Protein AF-A0A5C6FKS0-F1 (afdb_monomer_lite)

pLDDT: mean 72.62, std 23.42, range [28.3, 97.88]

Foldseek 3Di:
DDDDQDELAEAELEEFEDDQAERAEQAENYENYEAALYEFAHHAHEYHENAQQDEAENYEYALYEFDHYNAYNAEAYDDDRGYEQYEAALYEHQGAYYYFLYELYEYELYEFHYQDDASYEHECVRYYNYYYYLYAQEYLPDPHNYDYDDDDDDPPPPPPVVVVVVQRDNDDFDAPDPPLLQRDTPCDPSNDVSNDPDPSCCSNVVSSVCVSVVSPPVPVVVPPD

InterPro domains:
  IPR006626 Parallel beta-helix repeat [SM00710] (6-28)
  IPR006626 Parallel beta-helix repeat [SM00710] (30-52)
  IPR006626 Parallel beta-helix repeat [SM00710] (56-78)
  IPR011050 Pectin lyase fold/virulence factor [SSF51126] (10-112)
  IPR012334 Pectin lyase fold [G3DSA:2.160.20.10] (1-151)
  IPR039448 Right handed beta helix domain [PF13229] (7-92)

Organism: NCBI:txid2527996

Sequence (225 aa):
MTLYRVKEGLIEDNHVHDVDSNGINDKDGGRGNVYRRNVVHNCPRGGIMVMGRSQHHDVRLHDNLVFDIKSAGLRVGLHSHGVFDTRVHHNTVLSLLAVNRATRTTVANCVFQVENGHAGRVNALNSPGFLARRSVFFTPDAAKAFKYGKSPALGFMGFQKQADAKDVLFEKLEFVDSAKKDFRLKMTDSFRRLLGRDDYLGAHERVLKWAAAGCPMRTRDTLGR

Secondary structure (DSSP, 8-state):
------BS-EEES-EEES-SSEEEEE-S--BS-EEES-EEES-TTEEEEE--SS-EES-EEES-EEES-SSEEEEE--STT-EES-EEES-EESSEEEE-SEES-EEES-EEE-SSS-SEEE-GGG-TT-EEES-EEE-TT-S-SEEE---S----SS---TTSSS--------EEETTTTEEEE---HHHHHHH-SSHHHHHHHHHHHHHHTT-----GGG---

Radius of gyration: 17.43 Å; chains: 1; bounding box: 41×53×38 Å

Structure (mmCIF, N/CA/C/O backbone):
data_AF-A0A5C6FKS0-F1
#
_entry.id   AF-A0A5C6FKS0-F1
#
loop_
_atom_site.group_PDB
_atom_site.id
_atom_site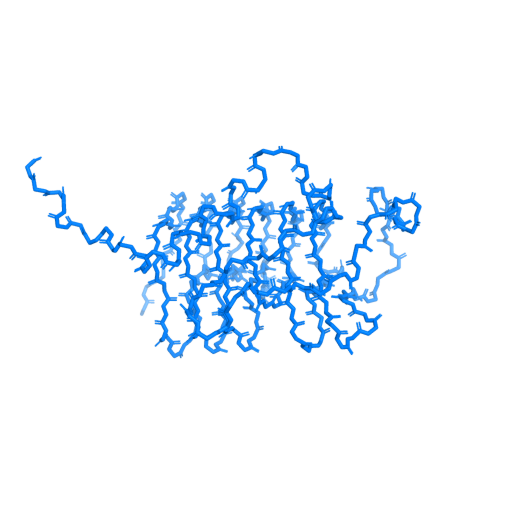.type_symbol
_atom_site.label_atom_id
_atom_site.label_alt_id
_atom_site.label_comp_id
_atom_site.label_asym_id
_atom_site.label_entity_id
_atom_site.label_seq_id
_atom_site.pdbx_PDB_ins_code
_atom_site.Cartn_x
_atom_site.Cartn_y
_atom_site.Cartn_z
_atom_site.occupancy
_atom_site.B_iso_or_equiv
_atom_site.auth_seq_id
_atom_site.auth_comp_id
_atom_site.auth_asym_id
_atom_site.auth_atom_id
_atom_site.pdbx_PDB_model_num
ATOM 1 N N . MET A 1 1 ? 13.740 -24.316 -6.517 1.00 57.31 1 MET A N 1
ATOM 2 C CA . MET A 1 1 ? 12.538 -23.456 -6.432 1.00 57.31 1 MET A CA 1
ATOM 3 C C . MET A 1 1 ? 12.475 -22.613 -7.692 1.00 57.31 1 MET A C 1
ATOM 5 O O . MET A 1 1 ? 13.382 -21.821 -7.915 1.00 57.31 1 MET A O 1
ATOM 9 N N . THR A 1 2 ? 11.455 -22.816 -8.520 1.00 68.75 2 THR A N 1
ATOM 10 C CA . THR A 1 2 ? 11.237 -22.044 -9.752 1.00 68.75 2 THR A CA 1
ATOM 11 C C . THR A 1 2 ? 10.353 -20.842 -9.431 1.00 68.75 2 THR A C 1
ATOM 13 O O . THR A 1 2 ? 9.355 -20.994 -8.732 1.00 68.75 2 THR A O 1
ATOM 16 N N . LEU A 1 3 ? 10.733 -19.649 -9.896 1.00 70.62 3 LEU A N 1
ATOM 17 C CA . LEU A 1 3 ? 9.960 -18.417 -9.717 1.00 70.62 3 LEU A CA 1
ATOM 18 C C . LEU A 1 3 ? 9.326 -18.019 -11.047 1.00 70.62 3 LEU A C 1
ATOM 20 O O . LEU A 1 3 ? 9.992 -18.042 -12.081 1.00 70.62 3 LEU A O 1
ATOM 24 N N . TYR A 1 4 ? 8.058 -17.622 -11.004 1.00 73.12 4 TYR A N 1
ATOM 25 C CA . TYR A 1 4 ? 7.308 -17.194 -12.179 1.00 73.12 4 TYR A CA 1
ATOM 26 C C . TYR A 1 4 ? 7.058 -15.692 -12.126 1.00 73.12 4 TYR A C 1
ATOM 28 O O . TYR A 1 4 ? 6.721 -15.145 -11.077 1.00 73.12 4 TYR A O 1
ATOM 36 N N . ARG A 1 5 ? 7.201 -15.029 -13.277 1.00 83.31 5 ARG A N 1
ATOM 37 C CA . ARG A 1 5 ? 6.768 -13.639 -13.438 1.00 83.31 5 ARG A CA 1
ATOM 38 C C . ARG A 1 5 ? 5.271 -13.637 -13.704 1.00 83.31 5 ARG A C 1
ATOM 40 O O . ARG A 1 5 ? 4.847 -14.016 -14.794 1.00 83.31 5 ARG A O 1
ATOM 47 N N . VAL A 1 6 ? 4.493 -13.217 -12.716 1.00 86.88 6 VAL A N 1
ATOM 48 C CA . VAL A 1 6 ? 3.041 -13.086 -12.859 1.00 86.88 6 VAL A CA 1
ATOM 49 C C . VAL A 1 6 ? 2.737 -11.784 -13.594 1.00 86.88 6 VAL A C 1
ATOM 51 O O . VAL A 1 6 ? 3.198 -10.716 -13.194 1.00 86.88 6 VAL A O 1
ATOM 54 N N . LYS A 1 7 ? 1.979 -11.873 -14.685 1.00 92.75 7 LYS A N 1
ATOM 55 C CA . LYS A 1 7 ? 1.481 -10.713 -15.424 1.00 92.75 7 LYS A CA 1
ATOM 56 C C . LYS A 1 7 ? -0.037 -10.741 -15.421 1.00 92.75 7 LYS A C 1
ATOM 58 O O . LYS A 1 7 ? -0.608 -11.823 -15.500 1.00 92.75 7 LYS A O 1
ATOM 63 N N . GLU A 1 8 ? -0.641 -9.561 -15.347 1.00 94.81 8 GLU A N 1
ATOM 64 C CA . GLU A 1 8 ? -2.092 -9.356 -15.415 1.00 94.81 8 GLU A CA 1
ATOM 65 C C . GLU A 1 8 ? -2.846 -10.192 -14.366 1.00 94.81 8 GLU A C 1
ATOM 67 O O . GLU A 1 8 ? -3.972 -10.633 -14.576 1.00 94.81 8 GLU A O 1
ATOM 72 N N . GLY A 1 9 ? -2.203 -10.424 -13.216 1.00 95.19 9 GLY A N 1
ATOM 73 C CA . GLY A 1 9 ? -2.786 -11.171 -12.112 1.00 95.19 9 GLY A CA 1
ATOM 74 C C . GLY A 1 9 ? -3.875 -10.365 -11.412 1.00 95.19 9 GLY A C 1
ATOM 75 O O . GLY A 1 9 ? -3.705 -9.171 -11.162 1.00 95.19 9 GLY A O 1
ATOM 76 N N . LEU A 1 10 ? -4.969 -11.031 -11.050 1.00 96.62 10 LEU A N 1
ATOM 77 C CA . LEU A 1 10 ? -6.060 -10.456 -10.270 1.00 96.62 10 LEU A CA 1
ATOM 78 C C . LEU A 1 10 ? -6.176 -11.189 -8.934 1.00 96.62 10 LEU A C 1
ATOM 80 O O . LEU A 1 10 ? -6.448 -12.386 -8.897 1.00 96.62 10 LEU A O 1
ATOM 84 N N . ILE A 1 11 ? -5.953 -10.459 -7.843 1.00 96.25 11 ILE A N 1
ATOM 85 C CA . ILE A 1 11 ? -6.119 -10.939 -6.473 1.00 96.25 11 ILE A CA 1
ATOM 86 C C . ILE A 1 11 ? -7.263 -10.132 -5.870 1.00 96.25 11 ILE A C 1
ATOM 88 O O . ILE A 1 11 ? -7.087 -8.959 -5.514 1.00 96.25 11 ILE A O 1
ATOM 92 N N . GLU A 1 12 ? -8.447 -10.738 -5.808 1.00 95.62 12 GLU A N 1
ATOM 93 C CA . GLU A 1 12 ? -9.656 -10.050 -5.366 1.00 95.62 12 GLU A CA 1
ATOM 94 C C . GLU A 1 12 ? -10.525 -10.830 -4.390 1.00 95.62 12 GLU A C 1
ATOM 96 O O . GLU A 1 12 ? -10.540 -12.057 -4.426 1.00 95.62 12 GLU A O 1
ATOM 101 N N . ASP A 1 13 ? -11.252 -10.091 -3.546 1.00 91.06 13 ASP A N 1
ATOM 102 C CA . ASP A 1 13 ? -12.265 -10.620 -2.622 1.00 91.06 13 ASP A CA 1
ATOM 103 C C . ASP A 1 13 ? -11.725 -11.685 -1.648 1.00 91.06 13 ASP A C 1
ATOM 105 O O . ASP A 1 13 ? -12.445 -12.593 -1.232 1.00 91.06 13 ASP A O 1
ATOM 109 N N . ASN A 1 14 ? -10.446 -11.577 -1.266 1.00 92.75 14 ASN A N 1
ATOM 110 C CA . ASN A 1 14 ? -9.818 -12.496 -0.317 1.00 92.75 14 ASN A CA 1
ATOM 111 C C . ASN A 1 14 ? -9.840 -11.938 1.103 1.00 92.75 14 ASN A C 1
ATOM 113 O O . ASN A 1 14 ? -9.659 -10.739 1.324 1.00 92.75 14 ASN A O 1
ATOM 117 N N . HIS A 1 15 ? -9.952 -12.841 2.072 1.00 93.19 15 HIS A N 1
ATOM 118 C CA . HIS A 1 15 ? -9.707 -12.558 3.480 1.00 93.19 15 HIS A CA 1
ATOM 119 C C . HIS A 1 15 ? -8.434 -13.295 3.906 1.00 93.19 15 HIS A C 1
ATOM 121 O O . HIS A 1 15 ? -8.408 -14.519 3.970 1.00 93.19 15 HIS A O 1
ATOM 127 N N . VAL A 1 16 ? -7.351 -12.550 4.130 1.00 94.88 16 VAL A N 1
ATOM 128 C CA . VAL A 1 16 ? -6.029 -13.087 4.478 1.00 94.88 16 VAL A CA 1
ATOM 129 C C . VAL A 1 16 ? -5.712 -12.728 5.924 1.00 94.88 16 VAL A C 1
ATOM 131 O O . VAL A 1 16 ? -5.571 -11.550 6.253 1.00 94.88 16 VAL A O 1
ATOM 134 N N . HIS A 1 17 ? -5.586 -13.730 6.788 1.00 95.69 17 HIS A N 1
ATOM 135 C CA . HIS A 1 17 ? -5.300 -13.511 8.201 1.00 95.69 17 HIS A CA 1
ATOM 136 C C . HIS A 1 17 ? -4.456 -14.626 8.820 1.00 95.69 17 HIS A C 1
ATOM 138 O O . HIS A 1 17 ? -4.317 -15.700 8.239 1.00 95.69 17 HIS A O 1
ATOM 144 N N . ASP A 1 18 ? -3.863 -14.334 9.981 1.00 93.88 18 ASP A N 1
ATOM 145 C CA . ASP A 1 18 ? -3.091 -15.272 10.813 1.00 93.88 18 ASP A CA 1
ATOM 146 C C . ASP A 1 18 ? -1.928 -15.972 10.084 1.00 93.88 18 ASP A C 1
ATOM 148 O O . ASP A 1 18 ? -1.518 -17.083 10.419 1.00 93.88 18 ASP A O 1
ATOM 152 N N . VAL A 1 19 ? -1.362 -15.304 9.077 1.00 95.44 19 VAL A N 1
ATOM 153 C CA . VAL A 1 19 ? -0.174 -15.774 8.358 1.00 95.44 19 VAL A CA 1
ATOM 154 C C . VAL A 1 19 ? 1.064 -15.338 9.135 1.00 95.44 19 VAL A C 1
ATOM 156 O O . VAL A 1 19 ? 1.246 -14.142 9.338 1.00 95.44 19 VAL A O 1
ATOM 159 N N . ASP A 1 20 ? 1.977 -16.256 9.479 1.00 95.75 20 ASP A N 1
ATOM 160 C CA . ASP A 1 20 ? 3.261 -15.956 10.158 1.00 95.75 20 ASP A CA 1
ATOM 161 C C . ASP A 1 20 ? 4.301 -15.264 9.235 1.00 95.75 20 ASP A C 1
ATOM 163 O O . ASP A 1 20 ? 5.493 -15.578 9.176 1.00 95.75 20 ASP A O 1
ATOM 167 N N . SER A 1 21 ? 3.836 -14.339 8.394 1.00 95.31 21 SER A N 1
ATOM 168 C CA . SER A 1 21 ? 4.632 -13.641 7.390 1.00 95.31 21 SER A CA 1
ATOM 169 C C . SER A 1 21 ? 3.910 -12.376 6.892 1.00 95.31 21 SER A C 1
ATOM 171 O O . SER A 1 21 ? 3.281 -11.658 7.671 1.00 95.31 21 SER A O 1
ATOM 173 N N . ASN A 1 22 ? 4.089 -12.038 5.612 1.00 96.25 22 ASN A N 1
ATOM 174 C CA . ASN A 1 22 ? 3.304 -11.031 4.903 1.00 96.25 22 ASN A CA 1
ATOM 175 C C . ASN A 1 22 ? 1.955 -11.634 4.486 1.00 96.25 22 ASN A C 1
ATOM 177 O O . ASN A 1 22 ? 1.932 -12.802 4.100 1.00 96.25 22 ASN A O 1
ATOM 181 N N . GLY A 1 23 ? 0.888 -10.835 4.463 1.00 97.19 23 GLY A N 1
ATOM 182 C CA . GLY A 1 23 ? -0.415 -11.270 3.955 1.00 97.19 23 GLY A CA 1
ATOM 183 C C . GLY A 1 23 ? -0.387 -11.541 2.448 1.00 97.19 23 GLY A C 1
ATOM 184 O O . GLY A 1 23 ? -0.473 -12.683 2.011 1.00 97.19 23 GLY A O 1
ATOM 185 N N . ILE A 1 24 ? -0.212 -10.495 1.637 1.00 96.69 24 ILE A N 1
ATOM 186 C CA . ILE A 1 24 ? -0.111 -10.603 0.172 1.00 96.69 24 ILE A CA 1
ATOM 187 C C . ILE A 1 24 ? 1.257 -10.091 -0.268 1.00 96.69 24 ILE A C 1
ATOM 189 O O . ILE A 1 24 ? 1.682 -9.008 0.136 1.00 96.69 24 ILE A O 1
ATOM 193 N N . ASN A 1 25 ? 1.956 -10.857 -1.108 1.00 94.38 25 ASN A N 1
ATOM 194 C CA . ASN A 1 25 ? 3.331 -10.548 -1.484 1.00 94.38 25 ASN A CA 1
ATOM 195 C C . ASN A 1 25 ? 3.588 -10.673 -2.993 1.00 94.38 25 ASN A C 1
ATOM 197 O O . ASN A 1 25 ? 3.711 -11.777 -3.520 1.00 94.38 25 ASN A O 1
ATOM 201 N N . ASP A 1 26 ? 3.752 -9.533 -3.662 1.00 93.50 26 ASP A N 1
ATOM 202 C CA . ASP A 1 26 ? 4.167 -9.426 -5.060 1.00 93.50 26 ASP A CA 1
ATOM 203 C C . ASP A 1 26 ? 5.678 -9.179 -5.145 1.00 93.50 26 ASP A C 1
ATOM 205 O O . ASP A 1 26 ? 6.177 -8.054 -5.009 1.00 93.50 26 ASP A O 1
ATOM 209 N N . LYS A 1 27 ? 6.437 -10.263 -5.302 1.00 88.31 27 LYS A N 1
ATOM 210 C CA . LYS A 1 27 ? 7.886 -10.246 -5.079 1.00 88.31 27 LYS A CA 1
ATOM 211 C C . LYS A 1 27 ? 8.715 -9.961 -6.328 1.00 88.31 27 LYS A C 1
ATOM 213 O O . LYS A 1 27 ? 9.612 -9.116 -6.265 1.00 88.31 27 LYS A O 1
ATOM 218 N N . ASP A 1 28 ? 8.436 -10.644 -7.441 1.00 86.56 28 ASP A N 1
ATOM 219 C CA . ASP A 1 28 ? 9.336 -10.739 -8.599 1.00 86.56 28 ASP A CA 1
ATOM 220 C C . ASP A 1 28 ? 8.614 -10.484 -9.941 1.00 86.56 28 ASP A C 1
ATOM 222 O O . ASP A 1 28 ? 7.896 -11.346 -10.443 1.00 86.56 28 ASP A O 1
ATOM 226 N N . GLY A 1 29 ? 8.857 -9.328 -10.573 1.00 86.81 29 GLY A N 1
ATOM 227 C CA . GLY A 1 29 ? 8.566 -9.115 -11.997 1.00 86.81 29 GLY A CA 1
ATOM 228 C C . GLY A 1 29 ? 7.093 -8.945 -12.340 1.00 86.81 29 GLY A C 1
ATOM 229 O O . GLY A 1 29 ? 6.718 -9.208 -13.484 1.00 86.81 29 GLY A O 1
ATOM 230 N N . GLY A 1 30 ? 6.278 -8.546 -11.361 1.00 90.00 30 GLY A N 1
ATOM 231 C CA . GLY A 1 30 ? 4.842 -8.360 -11.518 1.00 90.00 30 GLY A CA 1
ATOM 232 C C . GLY A 1 30 ? 4.520 -7.236 -12.499 1.00 90.00 30 GLY A C 1
ATOM 233 O O . GLY A 1 30 ? 5.061 -6.133 -12.381 1.00 90.00 30 GLY A O 1
ATOM 234 N N . ARG A 1 31 ? 3.637 -7.483 -13.472 1.00 94.12 31 ARG A N 1
ATOM 235 C CA . ARG A 1 31 ? 3.221 -6.454 -14.440 1.00 94.12 31 ARG A CA 1
ATOM 236 C C . ARG A 1 31 ? 1.718 -6.453 -14.648 1.00 94.12 31 ARG A C 1
ATOM 238 O O . ARG A 1 31 ? 1.176 -7.482 -15.018 1.00 94.12 31 ARG A O 1
ATOM 245 N N . GLY A 1 32 ? 1.068 -5.303 -14.485 1.00 96.00 32 GLY A N 1
ATOM 246 C CA . GLY A 1 32 ? -0.381 -5.192 -14.685 1.00 96.00 32 GLY A CA 1
ATOM 247 C C . GLY A 1 32 ? -1.205 -5.879 -13.593 1.00 96.00 32 GLY A C 1
ATOM 248 O O . GLY A 1 32 ? -2.374 -6.173 -13.816 1.00 96.00 32 GLY A O 1
ATOM 249 N N . ASN A 1 33 ? -0.602 -6.186 -12.439 1.00 96.50 33 ASN A N 1
ATOM 250 C CA . ASN A 1 33 ? -1.283 -6.906 -11.366 1.00 96.50 33 ASN A CA 1
ATOM 251 C C . ASN A 1 33 ? -2.257 -5.982 -10.622 1.00 96.50 33 ASN A C 1
ATOM 253 O O . ASN A 1 33 ? -1.937 -4.824 -10.329 1.00 96.50 33 ASN A O 1
ATOM 257 N N . VAL A 1 34 ? -3.427 -6.515 -10.279 1.00 97.88 34 VAL A N 1
ATOM 258 C CA . VAL A 1 34 ? -4.499 -5.815 -9.569 1.00 97.88 34 VAL A CA 1
ATOM 259 C C . VAL A 1 34 ? -4.807 -6.533 -8.258 1.00 97.88 34 VAL A C 1
ATOM 261 O O . VAL A 1 34 ? -5.126 -7.719 -8.241 1.00 97.88 34 VAL A O 1
ATOM 264 N N . TYR A 1 35 ? -4.758 -5.780 -7.163 1.00 97.69 35 TYR A N 1
ATOM 265 C CA . TYR A 1 35 ? -5.093 -6.218 -5.811 1.00 97.69 35 TYR A CA 1
ATOM 266 C C . TYR A 1 35 ? -6.300 -5.419 -5.336 1.00 97.69 35 TYR A C 1
ATOM 268 O O . TYR A 1 35 ? -6.152 -4.227 -5.035 1.00 97.69 35 TYR A O 1
ATOM 276 N N . ARG A 1 36 ? -7.488 -6.035 -5.292 1.00 95.75 36 ARG A N 1
ATOM 277 C CA . ARG A 1 36 ? -8.712 -5.305 -4.939 1.00 95.75 36 ARG A CA 1
ATOM 278 C C . ARG A 1 36 ? -9.661 -6.000 -3.983 1.00 95.75 36 ARG A C 1
ATOM 280 O O . ARG A 1 36 ? -9.806 -7.207 -4.049 1.00 95.75 36 ARG A O 1
ATOM 287 N N . ARG A 1 37 ? -10.36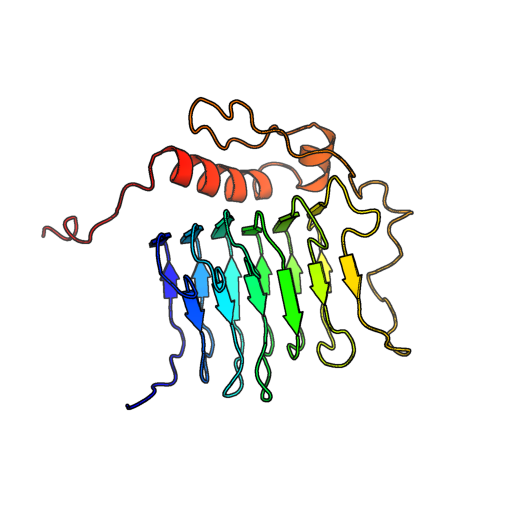3 -5.235 -3.142 1.00 92.06 37 ARG A N 1
ATOM 288 C CA . ARG A 1 37 ? -11.383 -5.778 -2.220 1.00 92.06 37 ARG A CA 1
ATOM 289 C C . ARG A 1 37 ? -10.862 -6.894 -1.310 1.00 92.06 37 ARG A C 1
ATOM 291 O O . ARG A 1 37 ? -11.612 -7.781 -0.930 1.00 92.06 37 ARG A O 1
ATOM 298 N N . ASN A 1 38 ? -9.577 -6.866 -0.961 1.00 93.81 38 ASN A N 1
ATOM 299 C CA . ASN A 1 38 ? -9.015 -7.820 -0.010 1.00 93.81 38 ASN A CA 1
ATOM 300 C C . ASN A 1 38 ? -9.076 -7.248 1.409 1.00 93.81 38 ASN A C 1
ATOM 302 O O . ASN A 1 38 ? -8.832 -6.056 1.616 1.00 93.81 38 ASN A O 1
ATOM 306 N N . VAL A 1 39 ? -9.343 -8.111 2.383 1.00 90.81 39 VAL A N 1
ATOM 307 C CA . VAL A 1 39 ? -9.199 -7.829 3.813 1.00 90.81 39 VAL A CA 1
ATOM 308 C C . VAL A 1 39 ? -7.961 -8.564 4.313 1.00 90.81 39 VAL A C 1
ATOM 310 O O . VAL A 1 39 ? -7.873 -9.782 4.182 1.00 90.81 39 VAL A O 1
ATOM 313 N N . VAL A 1 40 ? -6.992 -7.834 4.866 1.00 94.88 40 VAL A N 1
ATOM 314 C CA . VAL A 1 40 ? -5.721 -8.396 5.344 1.00 94.88 40 VAL A CA 1
ATOM 315 C C . VAL A 1 40 ? -5.465 -7.971 6.786 1.00 94.88 40 VAL A C 1
ATOM 317 O O . VAL A 1 40 ? -5.366 -6.774 7.056 1.00 94.88 40 VAL A O 1
ATOM 320 N N . HIS A 1 41 ? -5.315 -8.920 7.711 1.00 93.06 41 HIS A N 1
ATOM 321 C CA . HIS A 1 41 ? -4.995 -8.591 9.104 1.00 93.06 41 HIS A CA 1
ATOM 322 C C . HIS A 1 41 ? -4.179 -9.654 9.835 1.00 93.06 41 HIS A C 1
ATOM 324 O O . HIS A 1 41 ? -3.968 -10.750 9.330 1.00 93.06 41 HIS A O 1
ATOM 330 N N . ASN A 1 42 ? -3.660 -9.303 11.014 1.00 93.81 42 ASN A N 1
ATOM 331 C CA . ASN A 1 42 ? -2.840 -10.174 11.864 1.00 93.81 42 ASN A CA 1
ATOM 332 C C . ASN A 1 42 ? -1.682 -10.885 11.123 1.00 93.81 42 ASN A C 1
ATOM 334 O O . ASN A 1 42 ? -1.391 -12.056 11.352 1.00 93.81 42 ASN A O 1
ATOM 338 N N . CYS A 1 43 ? -1.019 -10.169 10.207 1.00 96.69 43 CYS A N 1
ATOM 339 C CA . CYS A 1 43 ? 0.161 -10.642 9.476 1.00 96.69 43 CYS A CA 1
ATOM 340 C C . CYS A 1 43 ? 1.396 -9.852 9.960 1.00 96.69 43 CYS A C 1
ATOM 342 O O . CYS A 1 43 ? 1.545 -8.669 9.624 1.00 96.69 43 CYS A O 1
ATOM 344 N N . PRO A 1 44 ? 2.299 -10.438 10.770 1.00 93.31 44 PRO A N 1
ATOM 345 C CA . PRO A 1 44 ? 3.288 -9.681 11.532 1.00 93.31 44 PRO A CA 1
ATOM 346 C C . PRO A 1 44 ? 4.385 -9.042 10.669 1.00 93.31 44 PRO A C 1
ATOM 348 O O . PRO A 1 44 ? 4.980 -8.049 11.097 1.00 93.31 44 PRO A O 1
ATOM 351 N N . ARG A 1 45 ? 4.669 -9.560 9.463 1.00 95.06 45 ARG A N 1
ATOM 352 C CA . ARG A 1 45 ? 5.738 -9.015 8.599 1.00 95.06 45 ARG A CA 1
ATOM 353 C C . ARG A 1 45 ? 5.255 -7.949 7.610 1.00 95.06 45 ARG A C 1
ATOM 355 O O . ARG A 1 45 ? 6.069 -7.129 7.179 1.00 95.06 45 ARG A O 1
ATOM 362 N N . GLY A 1 46 ? 3.957 -7.899 7.306 1.00 96.62 46 GLY A N 1
ATOM 363 C CA . GLY A 1 46 ? 3.365 -6.902 6.411 1.00 96.62 46 GLY A CA 1
ATOM 364 C C . GLY A 1 46 ? 1.969 -7.284 5.917 1.00 96.62 46 GLY A C 1
ATOM 365 O O . GLY A 1 46 ? 1.596 -8.453 5.946 1.00 96.62 46 GLY A O 1
ATOM 366 N N . GLY A 1 47 ? 1.205 -6.298 5.446 1.00 97.81 47 GLY A N 1
ATOM 367 C CA . GLY A 1 47 ? -0.101 -6.521 4.820 1.00 97.81 47 GLY A CA 1
ATOM 368 C C . GLY A 1 47 ? 0.052 -6.858 3.337 1.00 97.81 47 GLY A C 1
ATOM 369 O O . GLY A 1 47 ? 0.400 -7.984 2.985 1.00 97.81 47 GLY A O 1
ATOM 370 N N . ILE A 1 48 ? -0.172 -5.871 2.465 1.00 97.69 48 ILE A N 1
ATOM 371 C CA . ILE A 1 48 ? 0.010 -5.991 1.011 1.00 97.69 48 ILE A CA 1
ATOM 372 C C . ILE A 1 48 ? 1.364 -5.398 0.611 1.00 97.69 48 ILE A C 1
ATOM 374 O O . ILE A 1 48 ? 1.631 -4.209 0.806 1.00 97.69 48 ILE A O 1
ATOM 378 N N . MET A 1 49 ? 2.227 -6.230 0.033 1.00 96.94 49 MET A N 1
ATOM 379 C CA . MET A 1 49 ? 3.628 -5.911 -0.230 1.00 96.94 49 MET A CA 1
ATOM 380 C C . MET A 1 49 ? 3.941 -6.042 -1.721 1.00 96.94 49 MET A C 1
ATOM 382 O O . MET A 1 49 ? 3.957 -7.146 -2.249 1.00 96.94 49 MET A O 1
ATOM 386 N N . VAL A 1 50 ? 4.267 -4.937 -2.391 1.00 95.94 50 VAL A N 1
ATOM 387 C CA . VAL A 1 50 ? 4.785 -4.931 -3.770 1.00 95.94 50 VAL A CA 1
ATOM 388 C C . VAL A 1 50 ? 6.279 -4.644 -3.703 1.00 95.94 50 VAL A C 1
ATOM 390 O O . VAL A 1 50 ? 6.670 -3.516 -3.426 1.00 95.94 50 VAL A O 1
ATOM 393 N N . MET A 1 51 ? 7.146 -5.647 -3.860 1.00 91.12 51 MET A N 1
ATOM 394 C CA . MET A 1 51 ? 8.537 -5.537 -3.392 1.00 91.12 51 MET A CA 1
ATOM 395 C C . MET A 1 51 ? 9.570 -5.143 -4.460 1.00 91.12 51 MET A C 1
ATOM 397 O O . MET A 1 51 ? 10.607 -4.588 -4.085 1.00 91.12 51 MET A O 1
ATOM 401 N N . GLY A 1 52 ? 9.328 -5.366 -5.757 1.00 83.81 52 GLY A N 1
ATOM 402 C CA . GLY A 1 52 ? 10.200 -4.827 -6.814 1.00 83.81 52 GLY A CA 1
ATOM 403 C C . GLY A 1 52 ? 11.547 -5.537 -7.005 1.00 83.81 52 GLY A C 1
ATOM 404 O O . GLY A 1 52 ? 12.548 -4.865 -7.256 1.00 83.81 52 GLY A O 1
ATOM 405 N N . ARG A 1 53 ? 11.653 -6.865 -6.814 1.00 80.50 53 ARG A N 1
ATOM 406 C CA . ARG A 1 53 ? 12.947 -7.582 -6.956 1.00 80.50 53 ARG A CA 1
ATOM 407 C C . ARG A 1 53 ? 13.342 -7.859 -8.409 1.00 80.50 53 ARG A C 1
ATOM 409 O O . ARG A 1 53 ? 14.522 -7.976 -8.705 1.00 80.50 53 ARG A O 1
ATOM 416 N N . SER A 1 54 ? 12.392 -7.867 -9.328 1.00 78.12 54 SER A N 1
ATOM 417 C CA . SER A 1 54 ? 12.621 -7.677 -10.761 1.00 78.12 54 SER A CA 1
ATOM 418 C C . SER A 1 54 ? 11.542 -6.707 -11.220 1.00 78.12 54 SER A C 1
ATOM 420 O O . SER A 1 54 ? 10.399 -6.902 -10.837 1.00 78.12 54 SER A O 1
ATOM 422 N N . GLN A 1 55 ? 11.928 -5.621 -11.895 1.00 83.69 55 GLN A N 1
ATOM 423 C CA . GLN A 1 55 ? 11.108 -4.427 -12.171 1.00 83.69 55 GLN A CA 1
ATOM 424 C C . GLN A 1 55 ? 9.591 -4.698 -12.233 1.00 83.69 55 GLN A C 1
ATOM 426 O O . GLN A 1 55 ? 9.116 -5.362 -13.156 1.00 83.69 55 GLN A O 1
ATOM 431 N N . HIS A 1 56 ? 8.844 -4.164 -11.264 1.00 91.38 56 HIS A N 1
ATOM 432 C CA . HIS A 1 56 ? 7.378 -4.214 -11.267 1.00 91.38 56 HIS A CA 1
ATOM 433 C C . HIS A 1 56 ? 6.801 -3.030 -12.025 1.00 91.38 56 HIS A C 1
ATOM 435 O O . HIS A 1 56 ? 7.319 -1.924 -11.898 1.00 91.38 56 HIS A O 1
ATOM 441 N N . HIS A 1 57 ? 5.707 -3.219 -12.755 1.00 94.62 57 HIS A N 1
ATOM 442 C CA . HIS A 1 57 ? 5.139 -2.148 -13.575 1.00 94.62 57 HIS A CA 1
ATOM 443 C C . HIS A 1 57 ? 3.609 -2.178 -13.616 1.00 94.62 57 HIS A C 1
A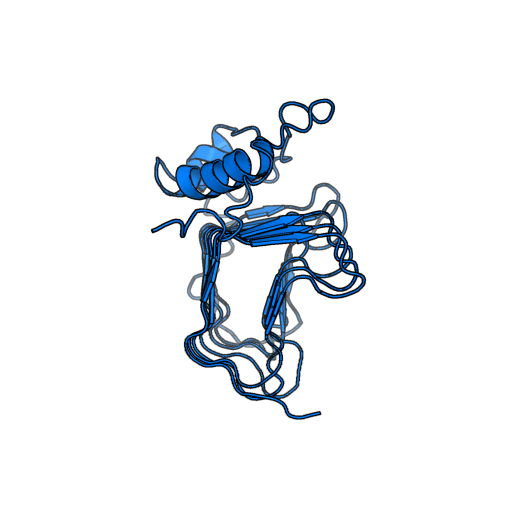TOM 445 O O . HIS A 1 57 ? 3.025 -3.248 -13.766 1.00 94.62 57 HIS A O 1
ATOM 451 N N . ASP A 1 58 ? 2.966 -1.006 -13.563 1.00 96.12 58 ASP A N 1
ATOM 452 C CA . ASP A 1 58 ? 1.497 -0.842 -13.606 1.00 96.12 58 ASP A CA 1
ATOM 453 C C . ASP A 1 58 ? 0.785 -1.750 -12.593 1.00 96.12 58 ASP A C 1
ATOM 455 O O . ASP A 1 58 ? -0.008 -2.618 -12.948 1.00 96.12 58 ASP A O 1
ATOM 459 N N . VAL A 1 59 ? 1.127 -1.590 -11.314 1.00 96.81 59 VAL A N 1
ATOM 460 C CA . VAL A 1 59 ? 0.460 -2.314 -10.225 1.00 96.81 59 VAL A CA 1
ATOM 461 C C . VAL A 1 59 ? -0.673 -1.459 -9.672 1.00 96.81 59 VAL A C 1
ATOM 463 O O . VAL A 1 59 ? -0.483 -0.273 -9.387 1.00 96.81 59 VAL A O 1
ATOM 466 N N . ARG A 1 60 ? -1.853 -2.052 -9.489 1.00 97.88 60 ARG A N 1
ATOM 467 C CA . ARG A 1 60 ? -3.038 -1.360 -8.967 1.00 97.88 60 ARG A CA 1
ATOM 468 C C . ARG A 1 60 ? -3.470 -1.987 -7.651 1.00 97.88 60 ARG A C 1
ATOM 470 O O . ARG A 1 60 ? -3.704 -3.187 -7.583 1.00 97.88 60 ARG A O 1
ATOM 477 N N . LEU A 1 61 ? -3.576 -1.172 -6.610 1.00 97.81 61 LEU A N 1
ATOM 478 C CA . LEU A 1 61 ? -4.001 -1.579 -5.275 1.00 97.81 61 LEU A CA 1
ATOM 479 C C . LEU A 1 61 ? -5.214 -0.744 -4.894 1.00 97.81 61 LEU A C 1
ATOM 481 O O . LEU A 1 61 ? -5.066 0.463 -4.680 1.00 97.81 61 LEU A O 1
ATOM 485 N N . HIS A 1 62 ? -6.402 -1.339 -4.817 1.00 96.19 62 HIS A N 1
ATOM 486 C CA . HIS A 1 62 ? -7.589 -0.551 -4.518 1.00 96.19 62 HIS A CA 1
ATOM 487 C C . HIS A 1 62 ? -8.705 -1.238 -3.751 1.00 96.19 62 HIS A C 1
ATOM 489 O O . HIS A 1 62 ? -8.867 -2.443 -3.833 1.00 96.19 62 HIS A O 1
ATOM 495 N N . ASP A 1 63 ? -9.500 -0.467 -3.011 1.00 92.38 63 ASP A N 1
ATOM 496 C CA . ASP A 1 63 ? -10.622 -0.997 -2.225 1.00 92.38 63 ASP A CA 1
ATOM 497 C C . ASP A 1 63 ? -10.199 -2.082 -1.213 1.00 92.38 63 ASP A C 1
ATOM 499 O O . ASP A 1 63 ? -10.984 -2.967 -0.906 1.00 92.38 63 ASP A O 1
ATOM 503 N N . ASN A 1 64 ? -8.957 -2.076 -0.712 1.00 94.94 64 ASN A N 1
ATOM 504 C CA . ASN A 1 64 ? -8.511 -3.045 0.296 1.00 94.94 64 ASN A CA 1
ATOM 505 C C . ASN A 1 64 ? -8.675 -2.484 1.715 1.00 94.94 64 ASN A C 1
ATOM 507 O O . ASN A 1 64 ? -8.503 -1.281 1.940 1.00 94.94 64 ASN A O 1
ATOM 511 N N . LEU A 1 65 ? -8.932 -3.372 2.677 1.00 91.69 65 LEU A N 1
ATOM 512 C CA . LEU A 1 65 ? -8.863 -3.088 4.108 1.00 91.69 65 LEU A CA 1
ATOM 513 C C . LEU A 1 65 ? -7.679 -3.834 4.716 1.00 91.69 65 LEU A C 1
ATOM 515 O O . LEU A 1 65 ? -7.567 -5.050 4.590 1.00 91.69 65 LEU A O 1
ATOM 519 N N . VAL A 1 66 ? -6.798 -3.103 5.389 1.00 94.81 66 VAL A N 1
ATOM 520 C CA . VAL A 1 66 ? -5.622 -3.672 6.047 1.00 94.81 66 VAL A CA 1
ATOM 521 C C . VAL A 1 66 ? -5.535 -3.160 7.479 1.00 94.81 66 VAL A C 1
ATOM 523 O O . VAL A 1 66 ? -5.509 -1.949 7.678 1.00 94.81 66 VAL A O 1
ATOM 526 N N . PHE A 1 67 ? -5.471 -4.047 8.470 1.00 91.56 67 PHE A N 1
ATOM 527 C CA . PHE A 1 67 ? -5.423 -3.678 9.893 1.00 91.56 67 PHE A CA 1
ATOM 528 C C . PHE A 1 67 ? -4.635 -4.697 10.727 1.00 91.56 67 PHE A C 1
ATOM 530 O O . PHE A 1 67 ? -4.246 -5.742 10.218 1.00 91.56 67 PHE A O 1
ATOM 537 N N . ASP A 1 68 ? -4.320 -4.371 11.982 1.00 89.69 68 ASP A N 1
ATOM 538 C CA . ASP A 1 68 ? -3.526 -5.218 12.891 1.00 89.69 68 ASP A CA 1
ATOM 539 C C . ASP A 1 68 ? -2.190 -5.698 12.292 1.00 89.69 68 ASP A C 1
ATOM 541 O O . ASP A 1 68 ? -1.745 -6.832 12.485 1.00 89.69 68 ASP A O 1
ATOM 545 N N . ILE A 1 69 ? -1.527 -4.816 11.533 1.00 94.62 69 ILE A N 1
ATOM 546 C CA . ILE A 1 69 ? -0.218 -5.079 10.926 1.00 94.62 69 ILE A CA 1
ATOM 547 C C . ILE A 1 69 ? 0.873 -4.351 11.709 1.00 94.62 69 ILE A C 1
ATOM 549 O O . ILE A 1 69 ? 0.929 -3.120 11.714 1.00 94.62 69 ILE A O 1
ATOM 553 N N . LYS A 1 70 ? 1.801 -5.122 12.295 1.00 90.31 70 LYS A N 1
ATOM 554 C CA . LYS A 1 70 ? 2.924 -4.607 13.107 1.00 90.31 70 LYS A CA 1
ATOM 555 C C . LYS A 1 70 ? 3.992 -3.854 12.300 1.00 90.31 70 LYS A C 1
ATOM 557 O O . LYS A 1 70 ? 4.750 -3.074 12.867 1.00 90.31 70 LYS A O 1
ATOM 562 N N . SER A 1 71 ? 4.097 -4.121 10.995 1.00 93.31 71 SER A N 1
ATOM 563 C CA . SER A 1 71 ? 5.075 -3.489 10.096 1.00 93.31 71 SER A CA 1
ATOM 564 C C . SER A 1 71 ? 4.411 -2.452 9.175 1.00 93.31 71 SER A C 1
ATOM 566 O O . SER A 1 71 ? 3.823 -1.490 9.653 1.00 93.31 71 SER A O 1
ATOM 568 N N . ALA A 1 72 ? 4.520 -2.605 7.851 1.00 95.81 72 ALA A N 1
ATOM 569 C CA . ALA A 1 72 ? 3.774 -1.804 6.885 1.00 95.81 72 ALA A CA 1
ATOM 570 C C . ALA A 1 72 ? 2.501 -2.543 6.463 1.00 95.81 72 ALA A C 1
ATOM 572 O O . ALA A 1 72 ? 2.585 -3.665 5.959 1.00 95.81 72 ALA A O 1
ATOM 573 N N . GLY A 1 73 ? 1.341 -1.905 6.622 1.00 96.56 73 GLY A N 1
ATOM 574 C CA . GLY A 1 73 ? 0.083 -2.418 6.080 1.00 96.56 73 GLY A CA 1
ATOM 575 C C . GLY A 1 73 ? 0.094 -2.443 4.558 1.00 96.56 73 GLY A C 1
ATOM 576 O O . GLY A 1 73 ? -0.324 -3.422 3.947 1.00 96.56 73 GLY A O 1
ATOM 577 N N . LEU A 1 74 ? 0.650 -1.404 3.936 1.00 97.81 74 LEU A N 1
ATOM 578 C CA . LEU A 1 74 ? 0.827 -1.351 2.490 1.00 97.81 74 LEU A CA 1
ATOM 579 C C . LEU A 1 74 ? 2.247 -0.894 2.170 1.00 97.81 74 LEU A C 1
ATOM 581 O O . LEU A 1 74 ? 2.689 0.167 2.620 1.00 97.81 74 LEU A O 1
ATOM 585 N N . ARG A 1 75 ? 2.975 -1.690 1.382 1.00 97.25 75 ARG A N 1
ATOM 586 C CA . ARG A 1 75 ? 4.303 -1.322 0.885 1.00 97.25 75 ARG A CA 1
ATOM 587 C C . ARG A 1 75 ? 4.367 -1.310 -0.633 1.00 97.25 75 ARG A C 1
ATOM 589 O O . ARG A 1 75 ? 4.027 -2.299 -1.275 1.00 97.25 75 ARG A O 1
ATOM 596 N N . VAL A 1 76 ? 4.921 -0.228 -1.177 1.00 96.88 76 VAL A N 1
ATOM 597 C CA . VAL A 1 76 ? 5.298 -0.103 -2.586 1.00 96.88 76 VAL A CA 1
ATOM 598 C C . VAL A 1 76 ? 6.810 0.094 -2.685 1.00 96.88 76 VAL A C 1
ATOM 600 O O . VAL A 1 76 ? 7.357 1.141 -2.342 1.00 96.88 76 VAL A O 1
ATOM 603 N N . GLY A 1 77 ? 7.473 -0.952 -3.155 1.00 93.81 77 GLY A N 1
ATOM 604 C CA . GLY A 1 77 ? 8.909 -1.072 -3.3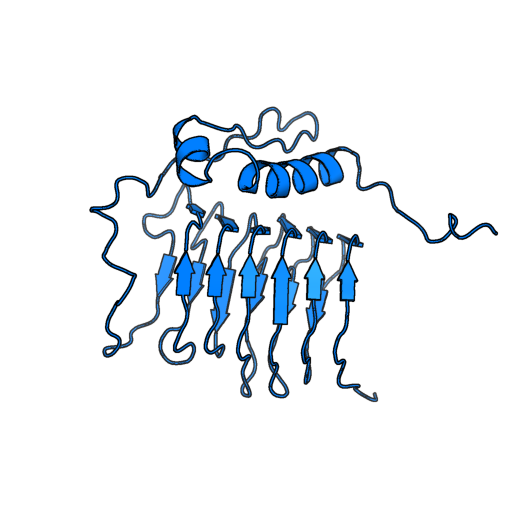28 1.00 93.81 77 GLY A CA 1
ATOM 605 C C . GLY A 1 77 ? 9.685 -1.376 -2.038 1.00 93.81 77 GLY A C 1
ATOM 606 O O . GLY A 1 77 ? 9.396 -0.901 -0.936 1.00 93.81 77 GLY A O 1
ATOM 607 N N . LEU A 1 78 ? 10.694 -2.238 -2.181 1.00 90.56 78 LEU A N 1
ATOM 608 C CA . LEU A 1 78 ? 11.623 -2.624 -1.116 1.00 90.56 78 LEU A CA 1
ATOM 609 C C . LEU A 1 78 ? 13.002 -2.994 -1.679 1.00 90.56 78 LEU A C 1
ATOM 611 O O . LEU A 1 78 ? 14.034 -2.555 -1.167 1.00 90.56 78 LEU A O 1
ATOM 615 N N . HIS A 1 79 ? 13.023 -3.800 -2.738 1.00 89.38 79 HIS A N 1
ATOM 616 C CA . HIS A 1 79 ? 14.236 -4.326 -3.357 1.00 89.38 79 HIS A CA 1
ATOM 617 C C . HIS A 1 79 ? 14.839 -3.364 -4.393 1.00 89.38 79 HIS A C 1
ATOM 619 O O . HIS A 1 79 ? 14.306 -2.293 -4.658 1.00 89.38 79 HIS A O 1
ATOM 625 N N . SER A 1 80 ? 16.030 -3.694 -4.899 1.00 84.62 80 SER A N 1
ATOM 626 C CA . SER A 1 80 ? 16.911 -2.805 -5.678 1.00 84.62 80 SER A CA 1
ATOM 627 C C . SER A 1 80 ? 16.379 -2.379 -7.044 1.00 84.62 80 SER A C 1
ATOM 629 O O . SER A 1 80 ? 16.789 -1.330 -7.526 1.00 84.62 80 SER A O 1
ATOM 631 N N . HIS A 1 81 ? 15.494 -3.159 -7.663 1.00 83.19 81 HIS A N 1
ATOM 632 C CA . HIS A 1 81 ? 15.069 -2.936 -9.052 1.00 83.19 81 HIS A CA 1
ATOM 633 C C . HIS A 1 81 ? 13.835 -2.041 -9.175 1.00 83.19 81 HIS A C 1
ATOM 635 O O . HIS A 1 81 ? 13.535 -1.555 -10.262 1.00 83.19 81 HIS A O 1
ATOM 641 N N . GLY A 1 82 ? 13.177 -1.791 -8.046 1.00 88.25 82 GLY A N 1
ATOM 642 C CA . GLY A 1 82 ? 12.101 -0.836 -7.894 1.00 88.25 82 GLY A CA 1
ATOM 643 C C . GLY A 1 82 ? 10.761 -1.238 -8.506 1.00 88.25 82 GLY A C 1
ATOM 644 O O . GLY A 1 82 ? 10.593 -2.311 -9.089 1.00 88.25 82 GLY A O 1
ATOM 645 N N . VAL A 1 83 ? 9.785 -0.358 -8.300 1.00 94.25 83 VAL A N 1
ATOM 646 C CA . VAL A 1 83 ? 8.393 -0.492 -8.747 1.00 94.25 83 VAL A CA 1
ATOM 647 C C . VAL A 1 83 ? 8.016 0.773 -9.519 1.00 94.25 83 VAL A C 1
ATOM 649 O O . VAL A 1 83 ? 8.378 1.873 -9.106 1.00 94.25 83 VAL A O 1
ATOM 652 N N . PHE A 1 84 ? 7.316 0.639 -10.640 1.00 95.31 84 PHE A N 1
ATOM 653 C CA . PHE A 1 84 ? 6.994 1.742 -11.545 1.00 95.31 84 PHE A CA 1
ATOM 654 C C . PHE A 1 84 ? 5.481 1.829 -11.759 1.00 95.31 84 PHE A C 1
ATOM 656 O O . PHE A 1 84 ? 4.794 0.808 -11.823 1.00 95.31 84 PHE A O 1
ATOM 663 N N . ASP A 1 85 ? 4.964 3.053 -11.874 1.00 95.94 85 ASP A N 1
ATOM 664 C CA . ASP A 1 85 ? 3.575 3.329 -12.269 1.00 95.94 85 ASP A CA 1
ATOM 665 C C . ASP A 1 85 ? 2.532 2.651 -11.372 1.00 95.94 85 ASP A C 1
ATOM 667 O O . ASP A 1 85 ? 1.558 2.063 -11.836 1.00 95.94 85 ASP A O 1
ATOM 671 N N . THR A 1 86 ? 2.743 2.711 -10.056 1.00 96.69 86 THR A N 1
ATOM 672 C CA . THR A 1 86 ? 1.805 2.123 -9.092 1.00 96.69 86 THR A CA 1
ATOM 673 C C . THR A 1 86 ? 0.648 3.067 -8.800 1.00 96.69 86 THR A C 1
ATOM 675 O O . THR A 1 86 ? 0.854 4.249 -8.520 1.00 96.69 86 THR A O 1
ATOM 678 N N . ARG A 1 87 ? -0.574 2.536 -8.800 1.00 97.31 87 ARG A N 1
ATOM 679 C CA . ARG A 1 87 ? -1.793 3.263 -8.430 1.00 97.31 87 ARG A CA 1
ATOM 680 C C . ARG A 1 87 ? -2.388 2.640 -7.177 1.00 97.31 87 ARG A C 1
ATOM 682 O O . ARG A 1 87 ? -2.848 1.504 -7.205 1.00 97.31 87 ARG A O 1
ATOM 689 N N . VAL A 1 88 ? -2.380 3.389 -6.085 1.00 96.88 88 VAL A N 1
ATOM 690 C CA . VAL A 1 88 ? -2.974 3.016 -4.801 1.00 96.88 88 VAL A CA 1
ATOM 691 C C . VAL A 1 88 ? -4.209 3.884 -4.608 1.00 96.88 88 VAL A C 1
ATOM 693 O O . VAL A 1 88 ? -4.063 5.101 -4.507 1.00 96.88 88 VAL A O 1
ATOM 696 N N . HIS A 1 89 ? -5.418 3.319 -4.575 1.00 94.62 89 HIS A N 1
ATOM 697 C CA . HIS A 1 89 ? -6.603 4.143 -4.335 1.00 94.62 89 HIS A CA 1
ATOM 698 C C . HIS A 1 89 ? -7.767 3.489 -3.598 1.00 94.62 89 HIS A C 1
ATOM 700 O O . HIS A 1 89 ? -7.983 2.300 -3.741 1.00 94.62 89 HIS A O 1
ATOM 706 N N . HIS A 1 90 ? -8.560 4.253 -2.845 1.00 92.00 90 HIS A N 1
ATOM 707 C CA . HIS A 1 90 ? -9.718 3.730 -2.096 1.00 92.00 90 HIS A CA 1
ATOM 708 C C . HIS A 1 90 ? -9.357 2.647 -1.065 1.00 92.00 90 HIS A C 1
ATOM 710 O O . HIS A 1 90 ? -10.156 1.765 -0.789 1.00 92.00 90 HIS A O 1
ATOM 716 N N . ASN A 1 91 ? -8.146 2.668 -0.494 1.00 92.81 91 ASN A N 1
ATOM 717 C CA . ASN A 1 91 ? -7.747 1.692 0.529 1.00 92.81 91 ASN A CA 1
ATOM 718 C C . ASN A 1 91 ? -7.932 2.265 1.937 1.00 92.81 91 ASN A C 1
ATOM 720 O O . ASN A 1 91 ? -7.545 3.410 2.189 1.00 92.81 91 ASN A O 1
ATOM 724 N N . THR A 1 92 ? -8.446 1.455 2.861 1.00 86.81 92 THR A N 1
ATOM 725 C CA . THR A 1 92 ? -8.385 1.720 4.306 1.00 86.81 92 THR A CA 1
ATOM 726 C C . THR A 1 92 ? -7.237 0.914 4.892 1.00 86.81 92 THR A C 1
ATOM 728 O O . THR A 1 92 ? -7.276 -0.312 4.909 1.00 86.81 92 THR A O 1
ATOM 731 N N . VAL A 1 93 ? -6.206 1.579 5.391 1.00 93.06 93 VAL A N 1
ATOM 732 C CA . VAL A 1 93 ? -5.025 0.933 5.960 1.00 93.06 93 VAL A CA 1
ATOM 733 C C . VAL A 1 93 ? -4.818 1.473 7.369 1.00 93.06 93 VAL A C 1
ATOM 735 O O . VAL A 1 93 ? -4.281 2.557 7.569 1.00 93.06 93 VAL A O 1
ATOM 738 N N . LEU A 1 94 ? -5.221 0.701 8.372 1.00 88.75 94 LEU A N 1
ATOM 739 C CA . LEU A 1 94 ? -4.968 0.974 9.789 1.00 88.75 94 LEU A CA 1
ATOM 740 C C . LEU A 1 94 ? -3.549 0.517 10.167 1.00 88.75 94 LEU A C 1
ATOM 742 O O . LEU A 1 94 ? -3.331 -0.254 11.098 1.00 88.75 94 LEU A O 1
ATOM 746 N N . SER A 1 95 ? -2.583 0.915 9.339 1.00 92.19 95 SER A N 1
ATOM 747 C CA . SER A 1 95 ? -1.154 0.701 9.518 1.00 92.19 95 SER A CA 1
ATOM 748 C C . SER A 1 95 ? -0.368 1.666 8.603 1.00 92.19 95 SER A C 1
ATOM 750 O O . SER A 1 95 ? -0.926 2.544 7.942 1.00 92.19 95 SER A O 1
ATOM 752 N N . LEU A 1 96 ? 0.953 1.515 8.549 1.00 93.00 96 LEU A N 1
ATOM 753 C CA . LEU A 1 96 ? 1.865 2.361 7.780 1.00 93.00 96 LEU A CA 1
ATOM 754 C C . LEU A 1 96 ? 1.760 2.120 6.259 1.00 93.00 96 LEU A C 1
ATOM 756 O O . LEU A 1 96 ? 1.895 0.982 5.796 1.00 93.00 96 LEU A O 1
ATOM 760 N N . LEU A 1 97 ? 1.685 3.208 5.480 1.00 95.81 97 LEU A N 1
ATOM 761 C CA . LEU A 1 97 ? 2.110 3.243 4.075 1.00 95.81 97 LEU A CA 1
ATOM 762 C C . LEU A 1 97 ? 3.630 3.394 3.981 1.00 95.81 97 LEU A C 1
ATOM 764 O O . LEU A 1 97 ? 4.181 4.425 4.372 1.00 95.81 97 LEU A O 1
ATOM 768 N N . ALA A 1 98 ? 4.315 2.430 3.375 1.00 95.88 98 ALA A N 1
ATOM 769 C CA . ALA A 1 98 ? 5.744 2.526 3.084 1.00 95.88 98 ALA A CA 1
ATOM 770 C C . ALA A 1 98 ? 6.002 2.580 1.572 1.00 95.88 98 ALA A C 1
ATOM 772 O O . ALA A 1 98 ? 5.696 1.627 0.861 1.00 95.88 98 ALA A O 1
ATOM 773 N N . VAL A 1 99 ? 6.628 3.652 1.085 1.00 93.81 99 VAL A N 1
ATOM 774 C CA . VAL A 1 99 ? 7.055 3.780 -0.317 1.00 93.81 99 VAL A CA 1
ATOM 775 C C . VAL A 1 99 ? 8.561 3.995 -0.385 1.00 93.81 99 VAL A C 1
ATOM 777 O O . VAL A 1 99 ? 9.108 4.934 0.201 1.00 93.81 99 VAL A O 1
ATOM 780 N N . ASN A 1 100 ? 9.254 3.092 -1.068 1.00 93.69 100 ASN A N 1
ATOM 781 C CA . ASN A 1 100 ? 10.707 3.106 -1.166 1.00 93.69 100 ASN A CA 1
ATOM 782 C C . ASN A 1 100 ? 11.144 2.425 -2.457 1.00 93.69 100 ASN A C 1
ATOM 784 O O . ASN A 1 100 ? 10.710 1.314 -2.726 1.00 93.69 100 ASN A O 1
ATOM 788 N N . ARG A 1 101 ? 12.059 3.032 -3.219 1.00 93.31 101 ARG A N 1
ATOM 789 C CA . ARG A 1 101 ? 12.478 2.502 -4.531 1.00 93.31 101 ARG A CA 1
ATOM 790 C C . ARG A 1 101 ? 11.279 2.323 -5.471 1.00 93.31 101 ARG A C 1
ATOM 792 O O . ARG A 1 101 ? 11.191 1.331 -6.184 1.00 93.31 101 ARG A O 1
ATOM 799 N N . ALA A 1 102 ? 10.331 3.255 -5.449 1.00 93.19 102 ALA A N 1
ATOM 800 C CA . ALA A 1 102 ? 9.131 3.180 -6.272 1.00 93.19 102 ALA A CA 1
ATOM 801 C C . ALA A 1 102 ? 8.883 4.505 -6.987 1.00 93.19 102 ALA A C 1
ATOM 803 O O . ALA A 1 102 ? 8.675 5.536 -6.356 1.00 93.19 102 ALA A O 1
ATOM 804 N N . THR A 1 103 ? 8.910 4.491 -8.312 1.00 91.56 103 THR A N 1
ATOM 805 C CA . THR A 1 103 ? 8.751 5.697 -9.126 1.00 91.56 103 THR A CA 1
ATOM 806 C C . THR A 1 103 ? 7.315 5.834 -9.621 1.00 91.56 103 THR A C 1
ATOM 808 O O . THR A 1 103 ? 6.613 4.837 -9.806 1.00 91.56 103 THR A O 1
ATOM 811 N N . ARG A 1 104 ? 6.865 7.079 -9.820 1.00 89.88 104 ARG A N 1
ATOM 812 C CA . ARG A 1 104 ? 5.527 7.404 -10.352 1.00 89.88 104 ARG A CA 1
ATOM 813 C C . ARG A 1 104 ? 4.392 6.704 -9.590 1.00 89.88 104 ARG A C 1
ATOM 815 O O . ARG A 1 104 ? 3.426 6.222 -10.173 1.00 89.88 104 ARG A O 1
ATOM 822 N N . THR A 1 105 ? 4.526 6.619 -8.266 1.00 93.12 105 THR A N 1
ATOM 823 C CA . THR A 1 105 ? 3.495 6.044 -7.392 1.00 93.12 105 THR A CA 1
ATOM 824 C C . THR A 1 105 ? 2.442 7.097 -7.078 1.00 93.12 105 THR A C 1
ATOM 826 O O . THR A 1 105 ? 2.748 8.110 -6.457 1.00 93.12 105 THR A O 1
ATOM 829 N N . THR A 1 106 ? 1.196 6.852 -7.470 1.00 89.94 106 THR A N 1
ATOM 830 C CA . THR A 1 106 ? 0.059 7.712 -7.130 1.00 89.94 106 THR A CA 1
ATOM 831 C C . THR A 1 106 ? -0.780 7.062 -6.043 1.00 89.94 106 THR A C 1
ATOM 833 O O . THR A 1 106 ? -1.286 5.959 -6.227 1.00 89.94 106 THR A O 1
ATOM 836 N N . VAL A 1 107 ? -0.959 7.766 -4.933 1.00 89.38 107 VAL A N 1
ATOM 837 C CA . VAL A 1 107 ? -1.870 7.434 -3.841 1.00 89.38 107 VAL A CA 1
ATOM 838 C C . VAL A 1 107 ? -3.047 8.395 -3.911 1.00 89.38 107 VAL A C 1
ATOM 840 O O . VAL A 1 107 ? -2.870 9.607 -3.834 1.00 89.38 107 VAL A O 1
ATOM 843 N N . ALA A 1 108 ? -4.255 7.889 -4.088 1.00 84.44 108 ALA A N 1
ATOM 844 C CA . ALA A 1 108 ? -5.446 8.717 -4.168 1.00 84.44 108 ALA A CA 1
ATOM 845 C C . ALA A 1 108 ? -6.534 8.145 -3.278 1.00 84.44 108 ALA A C 1
ATOM 847 O O . ALA A 1 108 ? -6.711 6.940 -3.235 1.00 84.44 108 ALA A O 1
ATOM 848 N N . ASN A 1 109 ? -7.323 8.977 -2.619 1.00 81.25 109 ASN A N 1
ATOM 849 C CA . ASN A 1 109 ? -8.519 8.492 -1.949 1.00 81.25 109 ASN A CA 1
ATOM 850 C C . ASN A 1 109 ? -8.263 7.370 -0.919 1.00 81.25 109 ASN A C 1
ATOM 852 O O . ASN A 1 109 ? -8.973 6.380 -0.915 1.00 81.25 109 ASN A O 1
ATOM 856 N N . CYS A 1 110 ? -7.198 7.446 -0.120 1.00 85.25 110 CYS A N 1
ATOM 857 C CA . CYS A 1 110 ? -6.877 6.410 0.867 1.00 85.25 110 CYS A CA 1
ATOM 858 C C . CYS A 1 110 ? -6.917 6.953 2.293 1.00 85.25 110 CYS A C 1
ATOM 860 O O . CYS A 1 110 ? -6.676 8.137 2.519 1.00 85.25 110 CYS A O 1
ATOM 862 N N . VAL A 1 111 ? -7.126 6.064 3.258 1.00 83.81 111 VAL A N 1
ATOM 863 C CA . VAL A 1 111 ? -6.997 6.356 4.687 1.00 83.81 111 VAL A CA 1
ATOM 864 C C . VAL A 1 111 ? -5.840 5.537 5.233 1.00 83.81 111 VAL A C 1
ATOM 866 O O . VAL A 1 111 ? -5.842 4.316 5.111 1.00 83.81 111 VAL A O 1
ATOM 869 N N . PHE A 1 112 ? -4.865 6.205 5.838 1.00 86.25 112 PHE A N 1
ATOM 870 C CA . PHE A 1 112 ? -3.761 5.590 6.561 1.00 86.25 112 PHE A CA 1
ATOM 871 C C . PHE A 1 112 ? -3.800 6.053 8.009 1.00 86.25 112 PHE A C 1
ATOM 873 O O . PHE A 1 112 ? -3.722 7.253 8.270 1.00 86.25 112 PHE A O 1
ATOM 880 N N . GLN A 1 113 ? -3.900 5.116 8.944 1.00 85.19 113 GLN A N 1
ATOM 881 C CA . GLN A 1 113 ? -3.911 5.404 10.373 1.00 85.19 113 GLN A CA 1
ATOM 882 C C . GLN A 1 113 ? -2.920 4.504 11.098 1.00 85.19 113 GLN A C 1
ATOM 884 O O . GLN A 1 113 ? -2.945 3.292 10.925 1.00 85.19 113 GLN A O 1
ATOM 889 N N . VAL A 1 114 ? -2.084 5.084 11.953 1.00 82.88 114 VAL A N 1
ATOM 890 C CA . VAL A 1 114 ? -1.284 4.326 12.926 1.00 82.88 114 VAL A CA 1
ATOM 891 C C . VAL A 1 114 ? -1.491 4.921 14.306 1.00 82.88 114 VAL A C 1
ATOM 893 O O . VAL A 1 114 ? -1.576 6.139 14.435 1.00 82.88 114 VAL A O 1
ATOM 896 N N . GLU A 1 115 ? -1.554 4.079 15.336 1.00 75.75 115 GLU A N 1
ATOM 897 C CA . GLU A 1 115 ? -1.597 4.550 16.727 1.00 75.75 115 GLU A CA 1
ATOM 898 C C . GLU A 1 115 ? -0.311 5.305 17.073 1.00 75.75 115 GLU A C 1
ATOM 900 O O . GLU A 1 115 ? -0.348 6.432 17.553 1.00 75.75 115 GLU A O 1
ATOM 905 N N . ASN A 1 116 ? 0.833 4.717 16.712 1.00 74.00 116 ASN A N 1
ATOM 906 C CA . ASN A 1 116 ? 2.156 5.240 17.019 1.00 74.00 116 ASN A CA 1
ATOM 907 C C . ASN A 1 116 ? 3.027 5.349 15.759 1.00 74.00 116 ASN A C 1
ATOM 909 O O . ASN A 1 116 ? 3.073 4.441 14.927 1.00 74.00 116 ASN A O 1
ATOM 913 N N . GLY A 1 117 ? 3.778 6.448 15.637 1.00 81.00 117 GLY A N 1
ATOM 914 C CA . GLY A 1 117 ? 4.768 6.644 14.574 1.00 81.00 117 GLY A CA 1
ATOM 915 C C . GLY A 1 117 ? 4.267 7.467 13.385 1.00 81.00 117 GLY A C 1
ATOM 916 O O . GLY A 1 117 ? 3.751 8.563 13.559 1.00 81.00 117 GLY A O 1
ATOM 917 N N . HIS A 1 118 ? 4.509 6.983 12.163 1.00 81.31 118 HIS A N 1
ATOM 918 C CA . HIS A 1 118 ? 4.148 7.679 10.922 1.00 81.31 118 HIS A CA 1
ATOM 919 C C . HIS A 1 118 ? 3.124 6.851 10.146 1.00 81.31 118 HIS A C 1
ATOM 921 O O . HIS A 1 118 ? 3.370 5.675 9.893 1.00 81.31 118 HIS A O 1
ATOM 927 N N . ALA A 1 119 ? 2.022 7.461 9.713 1.00 82.38 119 ALA A N 1
ATOM 928 C CA . ALA A 1 119 ? 1.041 6.815 8.840 1.00 82.38 119 ALA A CA 1
ATOM 929 C C . ALA A 1 119 ? 1.560 6.694 7.396 1.00 82.38 119 ALA A C 1
ATOM 931 O O . ALA A 1 119 ? 1.152 5.804 6.653 1.00 82.38 119 ALA A O 1
ATOM 932 N N . GLY A 1 120 ? 2.505 7.556 7.002 1.00 86.88 120 GLY A N 1
ATOM 933 C CA . GLY A 1 120 ? 3.188 7.494 5.711 1.00 86.88 120 GLY A CA 1
ATOM 934 C C . GLY A 1 120 ? 4.700 7.677 5.828 1.00 86.88 120 GLY A C 1
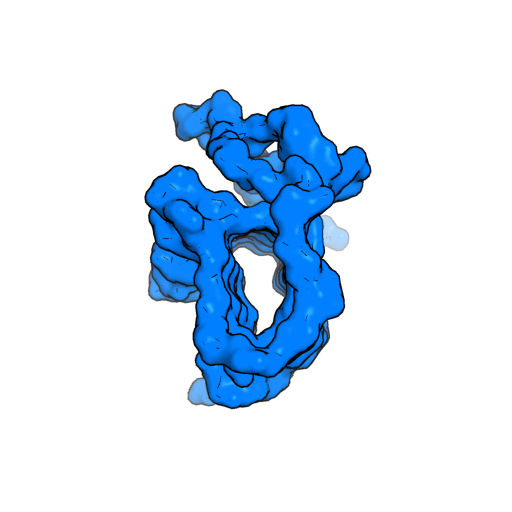ATOM 935 O O . GLY A 1 120 ? 5.189 8.601 6.484 1.00 86.88 120 GLY A O 1
ATOM 936 N N . ARG A 1 121 ? 5.461 6.809 5.155 1.00 90.75 121 ARG A N 1
ATOM 937 C CA . ARG A 1 121 ? 6.917 6.908 5.005 1.00 90.75 121 ARG A CA 1
ATOM 938 C C . ARG A 1 121 ? 7.291 6.794 3.536 1.00 90.75 121 ARG A C 1
ATOM 940 O O . ARG A 1 121 ? 7.181 5.718 2.955 1.00 90.75 121 ARG A O 1
ATOM 947 N N . VAL A 1 122 ? 7.814 7.880 2.974 1.00 85.62 122 VAL A N 1
ATOM 948 C CA . VAL A 1 122 ? 8.263 7.927 1.577 1.00 85.62 122 VAL A CA 1
ATOM 949 C C . VAL A 1 122 ? 9.731 8.325 1.518 1.00 85.62 122 VAL A C 1
ATOM 951 O O . VAL A 1 122 ? 10.149 9.351 2.066 1.00 85.62 122 VAL A O 1
ATOM 954 N N . ASN A 1 123 ? 10.537 7.515 0.839 1.00 83.00 123 ASN A N 1
ATOM 955 C CA . ASN A 1 123 ? 11.915 7.877 0.542 1.00 83.00 123 ASN A CA 1
ATOM 956 C C . ASN A 1 123 ? 11.981 8.656 -0.779 1.00 83.00 123 ASN A C 1
ATOM 958 O O . ASN A 1 123 ? 12.051 8.066 -1.854 1.00 83.00 123 ASN A O 1
ATOM 962 N N . ALA A 1 124 ? 11.969 9.987 -0.685 1.00 74.69 124 ALA A N 1
ATOM 963 C CA . ALA A 1 124 ? 11.955 10.877 -1.846 1.00 74.69 124 ALA A CA 1
ATOM 964 C C . ALA A 1 124 ? 13.139 10.657 -2.803 1.00 74.69 124 ALA A C 1
ATOM 966 O O . ALA A 1 124 ? 12.951 10.717 -4.013 1.00 74.69 124 ALA A O 1
ATOM 967 N N . LEU A 1 125 ? 14.335 10.351 -2.277 1.00 78.00 125 LEU A N 1
ATOM 968 C CA . LEU A 1 125 ? 15.547 10.175 -3.090 1.00 78.00 125 LEU A CA 1
ATOM 969 C C . LEU A 1 125 ? 15.425 9.038 -4.105 1.00 78.00 125 LEU A C 1
ATOM 971 O O . LEU A 1 125 ? 16.030 9.092 -5.168 1.00 78.00 125 LEU A O 1
ATOM 975 N N . ASN A 1 126 ? 14.661 7.999 -3.777 1.00 86.25 126 ASN A N 1
ATOM 976 C CA . ASN A 1 126 ? 14.503 6.829 -4.635 1.00 86.25 126 ASN A CA 1
ATOM 977 C C . ASN A 1 126 ? 13.043 6.551 -5.001 1.00 86.25 126 ASN A C 1
ATOM 979 O O . ASN A 1 126 ? 12.734 5.466 -5.487 1.00 86.25 126 ASN A O 1
ATOM 983 N N . SER A 1 127 ? 12.154 7.517 -4.771 1.00 86.12 127 SER A N 1
ATOM 984 C CA . SER A 1 127 ? 10.743 7.418 -5.147 1.00 86.12 127 SER A CA 1
ATOM 985 C C . SER A 1 127 ? 10.272 8.648 -5.942 1.00 86.12 127 SER A C 1
ATOM 987 O O . SER A 1 127 ? 9.293 9.293 -5.556 1.00 86.12 127 SER A O 1
ATOM 989 N N . PRO A 1 128 ? 10.981 9.034 -7.026 1.00 84.44 128 PRO A N 1
ATOM 990 C CA . PRO A 1 128 ? 10.613 10.190 -7.838 1.00 84.44 128 PRO A CA 1
ATOM 991 C C . PRO A 1 128 ? 9.219 10.027 -8.450 1.00 84.44 128 PRO A C 1
ATOM 993 O O . PRO A 1 128 ? 8.830 8.944 -8.892 1.00 84.44 128 PRO A O 1
ATOM 996 N N . GLY A 1 129 ? 8.464 11.125 -8.493 1.00 80.50 129 GLY A N 1
ATOM 997 C CA . GLY A 1 129 ? 7.096 11.132 -9.014 1.00 80.50 129 GLY A CA 1
ATOM 998 C C . GLY A 1 129 ? 6.056 10.519 -8.073 1.00 80.50 129 GLY A C 1
ATOM 999 O O . GLY A 1 129 ? 4.964 10.190 -8.531 1.00 80.50 129 GLY A O 1
ATOM 1000 N N . PHE A 1 130 ? 6.367 10.336 -6.784 1.00 86.25 130 PHE A N 1
ATOM 1001 C CA . PHE A 1 130 ? 5.334 10.045 -5.792 1.00 86.25 130 PHE A CA 1
ATOM 1002 C C . PHE A 1 130 ? 4.325 11.200 -5.716 1.00 86.25 130 PHE A C 1
ATOM 1004 O O . PHE A 1 130 ? 4.703 12.369 -5.641 1.00 86.25 130 PHE A O 1
ATOM 1011 N N . LEU A 1 131 ? 3.043 10.860 -5.693 1.00 82.38 131 LEU A N 1
ATOM 1012 C CA . LEU A 1 131 ? 1.934 11.798 -5.643 1.00 82.38 131 LEU A CA 1
ATOM 1013 C C . LEU A 1 131 ? 0.879 11.264 -4.676 1.00 82.38 131 LEU A C 1
ATOM 1015 O O . LEU A 1 131 ? 0.441 10.131 -4.830 1.00 82.38 131 LEU A O 1
ATOM 1019 N N . ALA A 1 132 ? 0.431 12.080 -3.723 1.00 81.12 132 ALA A N 1
ATOM 1020 C CA . ALA A 1 132 ? -0.717 11.762 -2.875 1.00 81.12 132 ALA A CA 1
ATOM 1021 C C . ALA A 1 132 ? -1.848 12.778 -3.105 1.00 81.12 132 ALA A C 1
ATOM 1023 O O . ALA A 1 132 ? -1.585 13.975 -3.202 1.00 81.12 132 ALA A O 1
ATOM 1024 N N . ARG A 1 133 ? -3.100 12.319 -3.214 1.00 77.75 133 ARG A N 1
ATOM 1025 C CA . ARG A 1 133 ? -4.295 13.153 -3.442 1.00 77.75 133 ARG A CA 1
ATOM 1026 C C . ARG A 1 133 ? -5.461 12.677 -2.581 1.00 77.75 133 ARG A C 1
ATOM 1028 O O . ARG A 1 133 ? -5.690 11.473 -2.497 1.00 77.75 133 ARG A O 1
ATOM 1035 N N . ARG A 1 134 ? -6.222 13.600 -1.978 1.00 73.81 134 ARG A N 1
ATOM 1036 C CA . ARG A 1 134 ? -7.466 13.293 -1.228 1.00 73.81 134 ARG A CA 1
ATOM 1037 C C . ARG A 1 134 ? -7.318 12.088 -0.281 1.00 73.81 134 ARG A C 1
ATOM 1039 O O . ARG A 1 134 ? -8.167 11.202 -0.245 1.00 73.81 134 ARG A O 1
ATOM 1046 N N . SER A 1 135 ? -6.166 11.991 0.378 1.00 78.31 135 SER A N 1
ATOM 1047 C CA . SER A 1 135 ? -5.804 10.856 1.226 1.00 78.31 135 SER A CA 1
ATOM 1048 C C . SER A 1 135 ? -5.504 11.354 2.628 1.00 78.31 135 SER A C 1
ATOM 1050 O O . SER A 1 135 ? -4.866 12.394 2.789 1.00 78.31 135 SER A O 1
ATOM 1052 N N . VAL A 1 136 ? -5.959 10.605 3.622 1.00 78.69 136 VAL A N 1
ATOM 1053 C CA . VAL A 1 136 ? -5.804 10.920 5.039 1.00 78.69 136 VAL A CA 1
ATOM 1054 C C . VAL A 1 136 ? -4.616 10.141 5.586 1.00 78.69 136 VAL A C 1
ATOM 1056 O O . VAL A 1 136 ? -4.514 8.935 5.380 1.00 78.69 136 VAL A O 1
ATOM 1059 N N . PHE A 1 137 ? -3.723 10.831 6.292 1.00 80.69 137 PHE A N 1
ATOM 1060 C CA . PHE A 1 137 ? -2.618 10.237 7.041 1.00 80.69 137 PHE A CA 1
ATOM 1061 C C . PHE A 1 137 ? -2.759 10.688 8.490 1.00 80.69 137 PHE A C 1
ATOM 1063 O O . PHE A 1 137 ? -2.477 11.843 8.800 1.00 80.69 137 PHE A O 1
ATOM 1070 N N . PHE A 1 138 ? -3.231 9.799 9.357 1.00 77.88 138 PHE A N 1
ATOM 1071 C CA . PHE A 1 138 ? -3.609 10.130 10.723 1.00 77.88 138 PHE A CA 1
ATOM 1072 C C . PHE A 1 138 ? -2.748 9.390 11.751 1.00 77.88 138 PHE A C 1
ATOM 1074 O O . PHE A 1 138 ? -2.552 8.177 11.666 1.00 77.88 138 PHE A O 1
ATOM 1081 N N . THR A 1 139 ? -2.238 10.137 12.731 1.00 77.00 139 THR A N 1
ATOM 1082 C CA . THR A 1 139 ? -1.453 9.620 13.859 1.00 77.00 139 THR A CA 1
ATOM 1083 C C . THR A 1 139 ? -1.866 10.369 15.127 1.00 77.00 139 THR A C 1
ATOM 1085 O O . THR A 1 139 ? -1.524 11.549 15.227 1.00 77.00 139 THR A O 1
ATOM 1088 N N . PRO A 1 140 ? -2.592 9.743 16.072 1.00 66.31 140 PRO A N 1
ATOM 1089 C CA . PRO A 1 140 ? -3.097 10.435 17.258 1.00 66.31 140 PRO A CA 1
ATOM 1090 C C . PRO A 1 140 ? -1.978 11.053 18.104 1.00 66.31 140 PRO A C 1
ATOM 1092 O O . PRO A 1 140 ? -2.082 12.204 18.515 1.00 66.31 140 PRO A O 1
ATOM 1095 N N . ASP A 1 141 ? -0.883 10.309 18.288 1.00 65.31 141 ASP A N 1
ATOM 1096 C CA . ASP A 1 141 ? 0.119 10.618 19.315 1.00 65.31 141 ASP A CA 1
ATOM 1097 C C . ASP A 1 141 ? 1.432 11.188 18.751 1.00 65.31 141 ASP A C 1
ATOM 1099 O O . ASP A 1 141 ? 2.390 11.438 19.483 1.00 65.31 141 ASP A O 1
ATOM 1103 N N . ALA A 1 142 ? 1.511 11.417 17.435 1.00 55.56 142 ALA A N 1
ATOM 1104 C CA . ALA A 1 142 ? 2.729 11.894 16.785 1.00 55.56 142 ALA A CA 1
ATOM 1105 C C . ALA A 1 142 ? 2.526 13.249 16.099 1.00 55.56 142 ALA A C 1
ATOM 1107 O O . ALA A 1 142 ? 1.754 13.383 15.153 1.00 55.56 142 ALA A O 1
ATOM 1108 N N . ALA A 1 143 ? 3.355 14.230 16.466 1.00 52.22 143 ALA A N 1
ATOM 1109 C CA . ALA A 1 143 ? 3.428 15.547 15.820 1.00 52.22 143 ALA A CA 1
ATOM 1110 C C . ALA A 1 143 ? 3.808 15.507 14.318 1.00 52.22 143 ALA A C 1
ATOM 1112 O O . ALA A 1 143 ? 3.885 16.546 13.663 1.00 52.22 143 ALA A O 1
ATOM 1113 N N . LYS A 1 144 ? 4.109 14.327 13.755 1.00 56.19 144 LYS A N 1
ATOM 1114 C CA . LYS A 1 144 ? 4.512 14.139 12.355 1.00 56.19 144 LYS A CA 1
ATOM 1115 C C . LYS A 1 144 ? 3.837 12.895 11.781 1.00 56.19 144 LYS A C 1
ATOM 1117 O O . LYS A 1 144 ? 4.455 11.836 11.733 1.00 56.19 144 LYS A O 1
ATOM 1122 N N . ALA A 1 145 ? 2.614 13.027 11.273 1.00 51.56 145 ALA A N 1
ATOM 1123 C CA . ALA A 1 145 ? 1.895 11.918 10.635 1.00 51.56 145 ALA A CA 1
ATOM 1124 C C . ALA A 1 145 ? 2.597 11.352 9.384 1.00 51.56 145 ALA A C 1
ATOM 1126 O O . ALA A 1 145 ? 2.363 10.209 8.986 1.00 51.56 145 ALA A O 1
ATOM 1127 N N . PHE A 1 146 ? 3.506 12.126 8.783 1.00 59.94 146 PHE A N 1
ATOM 1128 C CA . PHE A 1 146 ? 4.206 11.765 7.556 1.00 59.94 146 PHE A CA 1
ATOM 1129 C C . PHE A 1 146 ? 5.713 12.032 7.660 1.00 59.94 146 PHE A C 1
ATOM 1131 O O . PHE A 1 146 ? 6.136 13.124 8.043 1.00 59.94 146 PHE A O 1
ATOM 1138 N N . LYS A 1 147 ? 6.541 11.053 7.273 1.00 54.31 147 LYS A N 1
ATOM 1139 C CA . LYS A 1 147 ? 8.004 11.192 7.188 1.00 54.31 147 LYS A CA 1
ATOM 1140 C C . LYS A 1 147 ? 8.479 11.112 5.738 1.00 54.31 147 LYS A C 1
ATOM 1142 O O . LYS A 1 147 ? 8.448 10.042 5.130 1.00 54.31 147 LYS A O 1
ATOM 1147 N N . TYR A 1 148 ? 9.000 12.228 5.229 1.00 53.69 148 TYR A N 1
ATOM 1148 C CA . TYR A 1 148 ? 9.761 12.296 3.977 1.00 53.69 148 TYR A CA 1
ATOM 1149 C C . TYR A 1 148 ? 11.274 12.291 4.252 1.00 53.69 148 TYR A C 1
ATOM 1151 O O . TYR A 1 148 ? 11.743 12.897 5.215 1.00 53.69 148 TYR A O 1
ATOM 1159 N N . GLY A 1 149 ? 12.048 11.579 3.427 1.00 50.75 149 GLY A N 1
ATOM 1160 C CA . GLY A 1 149 ? 13.520 11.598 3.476 1.00 50.75 149 GLY A CA 1
ATOM 1161 C C . GLY A 1 149 ? 14.133 12.947 3.055 1.00 50.75 149 GLY A C 1
ATOM 1162 O O . GLY A 1 149 ? 13.471 13.758 2.416 1.00 50.75 149 GLY A O 1
ATOM 1163 N N . LYS A 1 150 ? 15.411 13.181 3.392 1.00 39.03 150 LYS A N 1
ATOM 1164 C CA . LYS A 1 150 ? 16.169 14.381 2.982 1.00 39.03 150 LYS A CA 1
ATOM 1165 C C . LYS A 1 150 ? 16.428 14.338 1.463 1.00 39.03 150 LYS A C 1
ATOM 1167 O O . LYS A 1 150 ? 17.195 13.489 1.029 1.00 39.03 150 LYS A O 1
ATOM 1172 N N . SER A 1 151 ? 15.820 15.215 0.658 1.00 34.06 151 SER A N 1
ATOM 1173 C CA . SER A 1 151 ? 16.225 15.448 -0.743 1.00 34.06 151 SER A CA 1
ATOM 1174 C C . SER A 1 151 ? 16.018 16.922 -1.138 1.00 34.06 151 SER A C 1
ATOM 1176 O O . SER A 1 151 ? 14.959 17.461 -0.813 1.00 34.06 151 SER A O 1
ATOM 1178 N N . PRO A 1 152 ? 16.992 17.571 -1.809 1.00 28.84 152 PRO A N 1
ATOM 1179 C CA . PRO A 1 152 ? 17.008 19.017 -2.061 1.00 28.84 152 PRO A CA 1
ATOM 1180 C C . PRO A 1 152 ? 16.373 19.478 -3.388 1.00 28.84 152 PRO A C 1
ATOM 1182 O O . PRO A 1 152 ? 16.333 20.676 -3.641 1.00 28.84 152 PRO A O 1
ATOM 1185 N N . ALA A 1 153 ? 15.876 18.581 -4.244 1.00 29.16 153 ALA A N 1
ATOM 1186 C CA . ALA A 1 153 ? 15.357 18.960 -5.559 1.00 29.16 153 ALA A CA 1
ATOM 1187 C C . ALA A 1 153 ? 14.075 18.198 -5.900 1.00 29.16 153 ALA A C 1
ATOM 1189 O O . ALA A 1 153 ? 14.123 17.067 -6.375 1.00 29.16 153 ALA A O 1
ATOM 1190 N N . LEU A 1 154 ? 12.926 18.826 -5.656 1.00 31.86 154 LEU A N 1
ATOM 1191 C CA . LEU A 1 154 ? 11.714 18.601 -6.439 1.00 31.86 154 LEU A CA 1
ATOM 1192 C C . LEU A 1 154 ? 10.724 19.729 -6.166 1.00 31.86 154 LEU A C 1
ATOM 1194 O O . LEU A 1 154 ? 10.318 19.966 -5.028 1.00 31.86 154 LEU A O 1
ATOM 1198 N N . GLY A 1 155 ? 10.348 20.415 -7.244 1.00 30.67 155 GLY A N 1
ATOM 1199 C CA . GLY A 1 155 ? 9.224 21.329 -7.255 1.00 30.67 155 GLY A CA 1
ATOM 1200 C C . GLY A 1 155 ? 7.970 20.578 -6.836 1.00 30.67 155 GLY A C 1
ATOM 1201 O O . GLY A 1 155 ? 7.527 19.641 -7.498 1.00 30.67 155 GLY A O 1
ATOM 1202 N N . PHE A 1 156 ? 7.399 21.011 -5.722 1.00 32.44 156 PHE A N 1
ATOM 1203 C CA . PHE A 1 156 ? 6.069 20.644 -5.281 1.00 32.44 156 PHE A CA 1
ATOM 1204 C C . PHE A 1 156 ? 5.010 21.277 -6.202 1.00 32.44 156 PHE A C 1
ATOM 1206 O O . PHE A 1 156 ? 4.208 22.101 -5.774 1.00 32.44 156 PHE A O 1
ATOM 1213 N N . MET A 1 157 ? 4.965 20.898 -7.480 1.00 29.52 157 MET A N 1
ATOM 1214 C CA . MET A 1 157 ? 3.788 21.167 -8.308 1.00 29.52 157 MET A CA 1
ATOM 1215 C C . MET A 1 157 ? 2.668 20.216 -7.873 1.00 29.52 157 MET A C 1
ATOM 1217 O O . MET A 1 157 ? 2.504 19.124 -8.410 1.00 29.52 157 MET A O 1
ATOM 1221 N N . GLY A 1 158 ? 1.942 20.616 -6.828 1.00 28.81 158 GLY A N 1
ATOM 1222 C CA . GLY A 1 158 ? 0.777 19.897 -6.299 1.00 28.81 158 GLY A CA 1
ATOM 1223 C C . GLY A 1 158 ? 0.856 19.507 -4.823 1.00 28.81 158 GLY A C 1
ATOM 1224 O O . GLY A 1 158 ? -0.148 19.075 -4.272 1.00 28.81 158 GLY A O 1
ATOM 1225 N N . PHE A 1 159 ? 2.000 19.710 -4.166 1.00 32.41 159 PHE A N 1
ATOM 1226 C CA . PHE A 1 159 ? 2.076 19.804 -2.704 1.00 32.41 159 PHE A CA 1
ATOM 1227 C C . PHE A 1 159 ? 2.453 21.248 -2.362 1.00 32.41 159 PHE A C 1
ATOM 1229 O O . PHE A 1 159 ? 3.467 21.544 -1.732 1.00 32.41 159 PHE A O 1
ATOM 1236 N N . GLN A 1 160 ? 1.588 22.185 -2.763 1.00 28.30 160 GLN A N 1
ATOM 1237 C CA . GLN A 1 160 ? 1.405 23.352 -1.912 1.00 28.30 160 GLN A CA 1
ATOM 1238 C C . GLN A 1 160 ? 1.253 22.771 -0.508 1.00 28.30 160 GLN A C 1
ATOM 1240 O O . GLN A 1 160 ? 0.497 21.811 -0.327 1.00 28.30 160 GLN A O 1
ATOM 1245 N N . LYS A 1 161 ? 2.027 23.260 0.460 1.00 34.19 161 LYS A N 1
ATOM 1246 C CA . LYS A 1 161 ? 1.668 23.087 1.859 1.00 34.19 161 LYS A CA 1
ATOM 1247 C C . LYS A 1 161 ? 0.199 23.514 1.918 1.00 34.19 161 LYS A C 1
ATOM 1249 O O . LYS A 1 161 ? -0.086 24.705 1.935 1.00 34.19 161 LYS A O 1
ATOM 1254 N N . GLN A 1 162 ? -0.733 22.561 1.871 1.00 35.00 162 GLN A N 1
ATOM 1255 C CA . GLN A 1 162 ? -2.156 22.759 2.119 1.00 35.00 162 GLN A CA 1
ATOM 1256 C C . GLN A 1 162 ? -2.305 22.998 3.630 1.00 35.00 162 GLN A C 1
ATOM 1258 O O . GLN A 1 162 ? -3.040 22.321 4.326 1.00 35.00 162 GLN A O 1
ATOM 1263 N N . ALA A 1 163 ? -1.512 23.935 4.154 1.00 31.41 163 ALA A N 1
ATOM 1264 C CA . ALA A 1 163 ? -1.931 24.787 5.240 1.00 31.41 163 ALA A CA 1
ATOM 1265 C C . ALA A 1 163 ? -2.975 25.796 4.719 1.00 31.41 163 ALA A C 1
ATOM 1267 O O . ALA A 1 163 ? -3.778 26.262 5.514 1.00 31.41 163 ALA A O 1
ATOM 1268 N N . ASP A 1 164 ? -3.033 26.044 3.397 1.00 29.80 164 ASP A N 1
ATOM 1269 C CA . ASP A 1 164 ? -4.035 26.933 2.785 1.00 29.80 164 ASP A CA 1
ATOM 1270 C C . ASP A 1 164 ? -5.189 26.211 2.062 1.00 29.80 164 ASP A C 1
ATOM 1272 O O . ASP A 1 164 ? -6.153 26.861 1.664 1.00 29.80 164 ASP A O 1
ATOM 1276 N N . ALA A 1 165 ? -5.168 24.875 1.943 1.00 31.14 165 ALA A N 1
ATOM 1277 C CA . ALA A 1 165 ? -6.430 24.143 1.822 1.00 31.14 165 ALA A CA 1
ATOM 1278 C C . ALA A 1 165 ? -6.789 23.635 3.211 1.00 31.14 165 ALA A C 1
ATOM 1280 O O . ALA A 1 165 ? -6.063 22.844 3.805 1.00 31.14 165 ALA A O 1
ATOM 1281 N N . LYS A 1 166 ? -7.904 24.146 3.712 1.00 30.03 166 LYS A N 1
ATOM 1282 C CA . LYS A 1 166 ? -8.392 24.069 5.089 1.00 30.03 166 LYS A CA 1
ATOM 1283 C C . LYS A 1 166 ? -8.690 22.663 5.637 1.00 30.03 166 LYS A C 1
ATOM 1285 O O . LYS A 1 166 ? -9.252 22.576 6.719 1.00 30.03 166 LYS A O 1
ATOM 1290 N N . ASP A 1 167 ? -8.301 21.578 4.970 1.00 35.00 167 ASP A N 1
ATOM 1291 C CA . ASP A 1 167 ? -8.834 20.244 5.263 1.00 35.00 167 ASP A CA 1
ATOM 1292 C C . ASP A 1 167 ? -7.741 19.163 5.384 1.00 35.00 167 ASP A C 1
ATOM 1294 O O . ASP A 1 167 ? -7.837 18.096 4.789 1.00 35.00 167 ASP A O 1
ATOM 1298 N N . VAL A 1 168 ? -6.682 19.401 6.167 1.00 37.03 168 VAL A N 1
ATOM 1299 C CA . VAL A 1 168 ? -5.937 18.295 6.801 1.00 37.03 168 VAL A CA 1
ATOM 1300 C C . VAL A 1 168 ? -6.503 18.141 8.205 1.00 37.03 168 VAL A C 1
ATOM 1302 O O . VAL A 1 168 ? -6.153 18.893 9.112 1.00 37.03 168 VAL A O 1
ATOM 1305 N N . LEU A 1 169 ? -7.434 17.203 8.374 1.00 37.53 169 LEU A N 1
ATOM 1306 C CA . LEU A 1 169 ? -8.032 16.937 9.677 1.00 37.53 169 LEU A CA 1
ATOM 1307 C C . LEU A 1 169 ? -7.077 16.140 10.557 1.00 37.53 169 LEU A C 1
ATOM 1309 O O . LEU A 1 169 ? -6.617 15.060 10.194 1.00 37.53 169 LEU A O 1
ATOM 1313 N N . PHE A 1 170 ? -6.865 16.668 11.756 1.00 36.62 170 PHE A N 1
ATOM 1314 C CA . PHE A 1 170 ? -6.268 15.977 12.896 1.00 36.62 170 PHE A CA 1
ATOM 1315 C C . PHE A 1 170 ? -7.334 15.223 13.719 1.00 36.62 170 PHE A C 1
ATOM 1317 O O . PHE A 1 170 ? -7.128 14.956 14.899 1.00 36.62 170 PHE A O 1
ATOM 1324 N N . GLU A 1 171 ? -8.499 14.916 13.135 1.00 35.94 171 GLU A N 1
ATOM 1325 C CA . GLU A 1 171 ? -9.596 14.267 13.858 1.00 35.94 171 GLU A CA 1
ATOM 1326 C C . GLU A 1 171 ? -9.320 12.775 14.080 1.00 35.94 171 GLU A C 1
ATOM 1328 O O . GLU A 1 171 ? -8.964 12.034 13.161 1.00 35.94 171 GLU A O 1
ATOM 1333 N N . LYS A 1 172 ? -9.515 12.343 15.330 1.00 39.94 172 LYS A N 1
ATOM 1334 C CA . LYS A 1 172 ? -9.424 10.948 15.750 1.00 39.94 172 LYS A CA 1
ATOM 1335 C C . LYS A 1 172 ? -10.500 10.130 15.047 1.00 39.94 172 LYS A C 1
ATOM 1337 O O . LYS A 1 172 ? -11.682 10.446 15.132 1.00 39.94 172 LYS A O 1
ATOM 1342 N N . LEU A 1 173 ? -10.084 9.055 14.383 1.00 41.88 173 LEU A N 1
ATOM 1343 C CA . LEU A 1 173 ? -11.009 8.054 13.870 1.00 41.88 173 LEU A CA 1
ATOM 1344 C C . LEU A 1 173 ? -11.625 7.311 15.059 1.00 41.88 173 LEU A C 1
ATOM 1346 O O . LEU A 1 173 ? -10.950 6.559 15.761 1.00 41.88 173 LEU A O 1
ATOM 1350 N N . GLU A 1 174 ? -12.898 7.595 15.322 1.00 39.25 174 GLU A N 1
ATOM 1351 C CA . GLU A 1 174 ? -13.689 6.934 16.356 1.00 39.25 174 GLU A CA 1
ATOM 1352 C C . GLU A 1 174 ? -14.421 5.739 15.735 1.00 39.25 174 GLU A C 1
ATOM 1354 O O . GLU A 1 174 ? -15.083 5.874 14.705 1.00 39.25 174 GLU A O 1
ATOM 1359 N N . PHE A 1 175 ? -14.310 4.564 16.351 1.00 43.41 175 PHE A N 1
ATOM 1360 C CA . PHE A 1 175 ? -15.119 3.396 15.999 1.00 43.41 175 PHE A CA 1
ATOM 1361 C C . PHE A 1 175 ? -16.414 3.434 16.812 1.00 43.41 175 PHE A C 1
ATOM 1363 O O . PHE A 1 175 ? -16.379 3.753 18.000 1.00 43.41 175 PHE A O 1
ATOM 1370 N N . VAL A 1 176 ? -17.554 3.145 16.176 1.00 42.38 176 VAL A N 1
ATOM 1371 C CA . VAL A 1 176 ? -18.880 3.302 16.806 1.00 42.38 176 VAL A CA 1
ATOM 1372 C C . VAL A 1 176 ? -19.078 2.353 17.997 1.00 42.38 176 VAL A C 1
ATOM 1374 O O . VAL A 1 176 ? -19.762 2.732 18.945 1.00 42.38 176 VAL A O 1
ATOM 1377 N N . ASP A 1 177 ? -18.462 1.165 17.998 1.00 41.56 177 ASP A N 1
ATOM 1378 C CA . ASP A 1 177 ? -18.524 0.240 19.139 1.00 41.56 177 ASP A CA 1
ATOM 1379 C C . ASP A 1 177 ? -17.367 -0.785 19.102 1.00 41.56 177 ASP A C 1
ATOM 1381 O O . ASP A 1 177 ? -17.411 -1.777 18.367 1.00 41.56 177 ASP A O 1
ATOM 1385 N N . SER A 1 178 ? -16.313 -0.567 19.898 1.00 38.78 178 SER A N 1
ATOM 1386 C CA . SER A 1 178 ? -15.169 -1.492 19.984 1.00 38.78 178 SER A CA 1
ATOM 1387 C C . SER A 1 178 ? -15.515 -2.829 20.653 1.00 38.78 178 SER A C 1
ATOM 1389 O O . SER A 1 178 ? -14.803 -3.811 20.450 1.00 38.78 178 SER A O 1
ATOM 1391 N N . ALA A 1 179 ? -16.620 -2.906 21.404 1.00 42.59 179 ALA A N 1
ATOM 1392 C CA . ALA A 1 179 ? -17.033 -4.112 22.118 1.00 42.59 179 ALA A CA 1
ATOM 1393 C C . ALA A 1 179 ? -17.841 -5.089 21.242 1.00 42.59 179 ALA A C 1
ATOM 1395 O O . ALA A 1 179 ? -17.922 -6.274 21.563 1.00 42.59 179 ALA A O 1
ATOM 1396 N N . LYS A 1 180 ? -18.418 -4.627 20.122 1.00 37.88 180 LYS A N 1
ATOM 1397 C CA . LYS A 1 180 ? -19.330 -5.427 19.276 1.00 37.88 180 LYS A CA 1
ATOM 1398 C C . LYS A 1 180 ? -18.758 -5.885 17.935 1.00 37.88 180 LYS A C 1
ATOM 1400 O O . LYS A 1 180 ? -19.511 -6.396 17.111 1.00 37.88 180 LYS A O 1
ATOM 1405 N N . LYS A 1 181 ? -17.446 -5.739 17.709 1.00 39.84 181 LYS A N 1
ATOM 1406 C CA . LYS A 1 181 ? -16.793 -6.016 16.407 1.00 39.84 181 LYS A CA 1
ATOM 1407 C C . LYS A 1 181 ? -17.378 -5.186 15.252 1.00 39.84 181 LYS A C 1
ATOM 1409 O O . LYS A 1 181 ? -17.305 -5.583 14.092 1.00 39.84 181 LYS A O 1
ATOM 1414 N N . ASP A 1 182 ? -17.959 -4.031 15.568 1.00 37.03 182 ASP A N 1
ATOM 1415 C CA . ASP A 1 182 ? -18.538 -3.127 14.586 1.00 37.03 182 ASP A CA 1
ATOM 1416 C C . ASP A 1 182 ? -17.516 -2.042 14.227 1.00 37.03 182 ASP A C 1
ATOM 1418 O O . ASP A 1 182 ? -17.447 -0.974 14.836 1.00 37.03 182 ASP A O 1
ATOM 1422 N N . PHE A 1 183 ? -16.678 -2.342 13.233 1.00 43.62 183 PHE A N 1
ATOM 1423 C CA . PHE A 1 183 ? -15.587 -1.473 12.775 1.00 43.62 183 PHE A CA 1
ATOM 1424 C C . PHE A 1 183 ? -16.068 -0.307 11.894 1.00 43.62 183 PHE A C 1
ATOM 1426 O O . PHE A 1 183 ? -15.341 0.173 11.021 1.00 43.62 183 PHE A O 1
ATOM 1433 N N . ARG A 1 184 ? -17.303 0.167 12.086 1.00 40.12 184 ARG A N 1
ATOM 1434 C CA . ARG A 1 184 ? -17.816 1.332 11.367 1.00 40.12 184 ARG A CA 1
ATOM 1435 C C . ARG A 1 184 ? -17.093 2.589 11.843 1.00 40.12 184 ARG A C 1
ATOM 1437 O O . ARG A 1 184 ? -17.142 2.956 13.016 1.00 40.12 184 ARG A O 1
ATOM 1444 N N . LEU A 1 185 ? -16.427 3.243 10.897 1.00 43.94 185 LEU A N 1
ATOM 1445 C CA . LEU A 1 185 ? -15.803 4.543 11.081 1.00 43.94 185 LEU A CA 1
ATOM 1446 C C . LEU A 1 185 ? -16.892 5.578 11.394 1.00 43.94 185 LEU A C 1
ATOM 1448 O O . LEU A 1 185 ? -17.844 5.728 10.620 1.00 43.94 185 LEU A O 1
ATOM 1452 N N . LYS A 1 186 ? -16.775 6.309 12.502 1.00 48.88 186 LYS A N 1
ATOM 1453 C CA . LYS A 1 186 ? -17.671 7.428 12.785 1.00 48.88 186 LYS A CA 1
ATOM 1454 C C . LYS A 1 186 ? -17.367 8.553 11.802 1.00 48.88 186 LYS A C 1
ATOM 1456 O O . LYS A 1 186 ? -16.364 9.252 11.894 1.00 48.88 186 LYS A O 1
ATOM 1461 N N . MET A 1 187 ? -18.259 8.700 10.834 1.00 52.19 187 MET A N 1
ATOM 1462 C CA . MET A 1 187 ? -18.178 9.715 9.794 1.00 52.19 187 MET A CA 1
ATOM 1463 C C . MET A 1 187 ? -18.521 11.095 10.359 1.00 52.19 187 MET A C 1
ATOM 1465 O O . MET A 1 187 ? -19.692 11.479 10.369 1.00 52.19 187 MET A O 1
ATOM 1469 N N . THR A 1 188 ? -17.517 11.841 10.823 1.00 55.09 188 THR A N 1
ATOM 1470 C CA . THR A 1 188 ? -17.690 13.260 11.164 1.00 55.09 188 THR A CA 1
ATOM 1471 C C . THR A 1 188 ? -17.995 14.069 9.903 1.00 55.09 188 THR A C 1
ATOM 1473 O O . THR A 1 188 ? -17.659 13.668 8.783 1.00 55.09 188 THR A O 1
ATOM 1476 N N . ASP A 1 189 ? -18.641 15.223 10.051 1.00 58.66 189 ASP A N 1
ATOM 1477 C CA . ASP A 1 189 ? -18.959 16.080 8.902 1.00 58.66 189 ASP A CA 1
ATOM 1478 C C . ASP A 1 189 ? -17.703 16.619 8.215 1.00 58.66 189 ASP A C 1
ATOM 1480 O O . ASP A 1 189 ? -17.676 16.762 6.990 1.00 58.66 189 ASP A O 1
ATOM 1484 N N . SER A 1 190 ? -16.644 16.848 8.989 1.00 51.78 190 SER A N 1
ATOM 1485 C CA . SER A 1 190 ? -15.320 17.189 8.487 1.00 51.78 190 SER A CA 1
ATOM 1486 C C . SER A 1 190 ? -14.776 16.065 7.590 1.00 51.78 190 SER A C 1
ATOM 1488 O O . SER A 1 190 ? -14.364 16.316 6.456 1.00 51.78 190 SER A O 1
ATOM 1490 N N . PHE A 1 191 ? -14.860 14.808 8.041 1.00 53.12 191 PHE A N 1
ATOM 1491 C CA . PHE A 1 191 ? -14.417 13.648 7.265 1.00 53.12 191 PHE A CA 1
ATOM 1492 C C . PHE A 1 191 ? -15.273 13.446 6.000 1.00 53.12 191 PHE A C 1
ATOM 1494 O O . PHE A 1 191 ? -14.737 13.227 4.916 1.00 53.12 191 PHE A O 1
ATOM 1501 N N . ARG A 1 192 ? -16.600 13.631 6.082 1.00 57.19 192 ARG A N 1
ATOM 1502 C CA . ARG A 1 192 ? -17.507 13.591 4.914 1.00 57.19 192 ARG A CA 1
ATOM 1503 C C . ARG A 1 192 ? -17.170 14.644 3.852 1.00 57.19 192 ARG A C 1
ATOM 1505 O O . ARG A 1 192 ? -17.247 14.340 2.665 1.00 57.19 192 ARG A O 1
ATOM 1512 N N . ARG A 1 193 ? -16.790 15.868 4.244 1.00 56.91 193 ARG A N 1
ATOM 1513 C CA . ARG A 1 193 ? -16.376 16.917 3.286 1.00 56.91 193 ARG A CA 1
ATOM 1514 C C . ARG A 1 193 ? -15.093 16.550 2.551 1.00 56.91 193 ARG A C 1
ATOM 1516 O O . ARG A 1 193 ? -15.005 16.759 1.346 1.00 56.91 193 ARG A O 1
ATOM 1523 N N . LEU A 1 194 ? -14.129 15.987 3.273 1.00 51.78 194 LEU A N 1
ATOM 1524 C CA . LEU A 1 194 ? -12.792 15.671 2.767 1.00 51.78 194 LEU A CA 1
ATOM 1525 C C . LEU A 1 194 ? -12.818 14.504 1.768 1.00 51.78 194 LEU A C 1
ATOM 1527 O O . LEU A 1 194 ? -12.103 14.513 0.764 1.00 51.78 194 LEU A O 1
ATOM 1531 N N . LEU A 1 195 ? -13.683 13.521 2.023 1.00 50.72 195 LEU A N 1
ATOM 1532 C CA . LEU A 1 195 ? -13.848 12.350 1.167 1.00 50.72 195 LEU A CA 1
ATOM 1533 C C . LEU A 1 195 ? -14.757 12.595 -0.053 1.00 50.72 195 LEU A C 1
ATOM 1535 O O . LEU A 1 195 ? -14.688 11.850 -1.027 1.00 50.72 195 LEU A O 1
ATOM 1539 N N . GLY A 1 196 ? -15.545 13.673 -0.061 1.00 50.34 196 GLY A N 1
ATOM 1540 C CA . GLY A 1 196 ? -16.523 13.952 -1.116 1.00 50.34 196 GLY A CA 1
ATOM 1541 C C . GLY A 1 196 ? -17.821 13.151 -0.949 1.00 50.34 196 GLY A C 1
ATOM 1542 O O . GLY A 1 196 ? -17.885 12.178 -0.196 1.00 50.34 196 GLY A O 1
ATOM 1543 N N . ARG A 1 197 ? -18.889 13.590 -1.628 1.00 48.50 197 ARG A N 1
ATOM 1544 C CA . ARG A 1 197 ? -20.210 12.946 -1.547 1.00 48.50 197 ARG A CA 1
ATOM 1545 C C . ARG A 1 197 ? -20.267 11.649 -2.379 1.00 48.50 197 ARG A C 1
ATOM 1547 O O . ARG A 1 197 ? -19.750 11.583 -3.491 1.00 48.50 197 ARG A O 1
ATOM 1554 N N . ASP A 1 198 ? -20.906 10.650 -1.776 1.00 50.75 198 ASP A N 1
ATOM 1555 C CA . ASP A 1 198 ? -21.509 9.422 -2.321 1.00 50.75 198 ASP A CA 1
ATOM 1556 C C . ASP A 1 198 ? -20.606 8.281 -2.853 1.00 50.75 198 ASP A C 1
ATOM 1558 O O . ASP A 1 198 ? -20.792 7.143 -2.419 1.00 50.75 198 ASP A O 1
ATOM 1562 N N . ASP A 1 199 ? -19.571 8.514 -3.669 1.00 52.25 199 ASP A N 1
ATOM 1563 C CA . ASP A 1 199 ? -18.798 7.387 -4.257 1.00 52.25 199 ASP A CA 1
ATOM 1564 C C . ASP A 1 199 ? -17.598 6.922 -3.417 1.00 52.25 199 ASP A C 1
ATOM 1566 O O . ASP A 1 199 ? -17.336 5.720 -3.277 1.00 52.25 199 ASP A O 1
ATOM 1570 N N . TYR A 1 200 ? -16.874 7.872 -2.821 1.00 48.16 200 TYR A N 1
ATOM 1571 C CA . TYR A 1 200 ? -15.699 7.595 -1.987 1.00 48.16 200 TYR A CA 1
ATOM 1572 C C . TYR A 1 200 ? -16.108 6.843 -0.722 1.00 48.16 200 TYR A C 1
ATOM 1574 O O . TYR A 1 200 ? -15.502 5.843 -0.340 1.00 48.16 200 TYR A O 1
ATOM 1582 N N . LEU A 1 201 ? -17.181 7.314 -0.088 1.00 50.44 201 LEU A N 1
ATOM 1583 C CA . LEU A 1 201 ? -17.730 6.704 1.111 1.00 50.44 201 LEU A CA 1
ATOM 1584 C C . LEU A 1 201 ? -18.268 5.313 0.841 1.00 50.44 201 LEU A C 1
ATOM 1586 O O . LEU A 1 201 ? -17.993 4.409 1.623 1.00 50.44 201 LEU A O 1
ATOM 1590 N N . GLY A 1 202 ? -18.925 5.121 -0.303 1.00 56.44 202 GLY A N 1
ATOM 1591 C CA . GLY A 1 202 ? -19.382 3.810 -0.725 1.00 56.44 202 GLY A CA 1
ATOM 1592 C C . GLY A 1 202 ? -18.246 2.790 -0.768 1.00 56.44 202 GLY A C 1
ATOM 1593 O O . GLY A 1 202 ? -18.443 1.669 -0.324 1.00 56.44 202 GLY A O 1
ATOM 1594 N N . ALA A 1 203 ? -17.049 3.143 -1.246 1.00 55.44 203 ALA A N 1
ATOM 1595 C CA . ALA A 1 203 ? -15.921 2.210 -1.301 1.00 55.44 203 ALA A CA 1
ATOM 1596 C C . ALA A 1 203 ? -15.457 1.761 0.091 1.00 55.44 203 ALA A C 1
ATOM 1598 O O . ALA A 1 203 ? -15.461 0.566 0.386 1.00 55.44 203 ALA A O 1
ATOM 1599 N N . HIS A 1 204 ? -15.135 2.710 0.970 1.00 61.00 204 HIS A N 1
ATOM 1600 C CA . HIS A 1 204 ? -14.671 2.391 2.321 1.00 61.00 204 HIS A CA 1
ATOM 1601 C C . HIS A 1 204 ? -15.770 1.734 3.160 1.00 61.00 204 HIS A C 1
ATOM 1603 O O . HIS A 1 204 ? -15.522 0.739 3.834 1.00 61.00 204 HIS A O 1
ATOM 1609 N N . GLU A 1 205 ? -17.002 2.234 3.079 1.00 63.34 205 GLU A N 1
ATOM 1610 C CA . GLU A 1 205 ? -18.144 1.674 3.793 1.00 63.34 205 GLU A CA 1
ATOM 1611 C C . GLU A 1 205 ? -18.504 0.276 3.279 1.00 63.34 205 GLU A C 1
ATOM 1613 O O . GLU A 1 205 ? -18.826 -0.582 4.091 1.00 63.34 205 GLU A O 1
ATOM 1618 N N . ARG A 1 206 ? -18.401 -0.008 1.971 1.00 62.25 206 ARG A N 1
ATOM 1619 C CA . ARG A 1 206 ? -18.593 -1.367 1.429 1.00 62.25 206 ARG A CA 1
ATOM 1620 C C . ARG A 1 206 ? -17.573 -2.338 1.996 1.00 62.25 206 ARG A C 1
ATOM 1622 O O . ARG A 1 206 ? -17.964 -3.419 2.418 1.00 62.25 206 ARG A O 1
ATOM 1629 N N . VAL A 1 207 ? -16.295 -1.963 2.026 1.00 55.69 207 VAL A N 1
ATOM 1630 C CA . VAL A 1 207 ? -15.242 -2.844 2.549 1.00 55.69 207 VAL A CA 1
ATOM 1631 C C . VAL A 1 207 ? -15.411 -3.053 4.057 1.00 55.69 207 VAL A C 1
ATOM 1633 O O . VAL A 1 207 ? -15.303 -4.180 4.531 1.00 55.69 207 VAL A O 1
ATOM 1636 N N . LEU A 1 208 ? -15.759 -2.004 4.810 1.00 59.22 208 LEU A N 1
ATOM 1637 C CA . LEU A 1 208 ? -16.038 -2.112 6.245 1.00 59.22 208 LEU A CA 1
ATOM 1638 C C . LEU A 1 208 ? -17.304 -2.930 6.534 1.00 59.22 208 LEU A C 1
ATOM 1640 O O . LEU A 1 208 ? -17.285 -3.776 7.421 1.00 59.22 208 LEU A O 1
ATOM 1644 N N . LYS A 1 209 ? -18.388 -2.736 5.771 1.00 61.59 209 LYS A N 1
ATOM 1645 C CA . LYS A 1 209 ? -19.612 -3.551 5.861 1.00 61.59 209 LYS A CA 1
ATOM 1646 C C . LYS A 1 209 ? -19.335 -5.009 5.510 1.00 61.59 209 LYS A C 1
ATOM 1648 O O . LYS A 1 209 ? -19.841 -5.890 6.192 1.00 61.59 209 LYS A O 1
ATOM 1653 N N . TRP A 1 210 ? -18.530 -5.264 4.479 1.00 56.28 210 TRP A N 1
ATOM 1654 C CA . TRP A 1 210 ? -18.131 -6.613 4.078 1.00 56.28 210 TRP A CA 1
ATOM 1655 C C . TRP A 1 210 ? -17.313 -7.314 5.170 1.00 56.28 210 TRP A C 1
ATOM 1657 O O . TRP A 1 210 ? -17.629 -8.447 5.530 1.00 56.28 210 TRP A O 1
ATOM 1667 N N . ALA A 1 211 ? -16.341 -6.616 5.766 1.00 52.03 211 ALA A N 1
ATOM 1668 C CA . ALA A 1 211 ? -15.570 -7.123 6.899 1.00 52.03 211 ALA A CA 1
ATOM 1669 C C . ALA A 1 211 ? -16.448 -7.368 8.142 1.00 52.03 211 ALA A C 1
ATOM 1671 O O . ALA A 1 211 ? -16.352 -8.421 8.769 1.00 52.03 211 ALA A O 1
ATOM 1672 N N . ALA A 1 212 ? -17.351 -6.437 8.470 1.00 54.03 212 ALA A N 1
ATOM 1673 C CA . ALA A 1 212 ? -18.281 -6.564 9.596 1.00 54.03 212 ALA A CA 1
ATOM 1674 C C . ALA A 1 212 ? -19.308 -7.695 9.402 1.00 54.03 212 ALA A C 1
ATOM 1676 O O . ALA A 1 212 ? -19.714 -8.329 10.371 1.00 54.03 212 ALA A O 1
ATOM 1677 N N . ALA A 1 213 ? -19.687 -7.997 8.156 1.00 58.41 213 ALA A N 1
ATOM 1678 C CA . ALA A 1 213 ? -20.529 -9.141 7.807 1.00 58.41 213 ALA A CA 1
ATOM 1679 C C . ALA A 1 213 ? -19.790 -10.494 7.892 1.00 58.41 213 ALA A C 1
ATOM 1681 O O . ALA A 1 213 ? -20.341 -11.517 7.488 1.00 58.41 213 ALA A O 1
ATOM 1682 N N . GLY A 1 214 ? -18.553 -10.508 8.400 1.00 46.16 214 GLY A N 1
ATOM 1683 C CA . GLY A 1 214 ? -17.753 -11.713 8.579 1.00 46.16 214 GLY A CA 1
ATOM 1684 C C . GLY A 1 214 ? -17.122 -12.230 7.293 1.00 46.16 214 GLY A C 1
ATOM 1685 O O . GLY A 1 214 ? -16.862 -13.426 7.238 1.00 46.16 214 GLY A O 1
ATOM 1686 N N . CYS A 1 215 ? -16.907 -11.362 6.286 1.00 48.75 215 CYS A N 1
ATOM 1687 C CA . CYS A 1 215 ? -16.373 -11.711 4.964 1.00 48.75 215 CYS A CA 1
ATOM 1688 C C . CYS A 1 215 ? -16.983 -13.029 4.473 1.00 48.75 215 CYS A C 1
ATOM 1690 O O . CYS A 1 215 ? -16.290 -14.043 4.549 1.00 48.75 215 CYS A O 1
ATOM 1692 N N . PRO A 1 216 ? -18.258 -13.070 4.024 1.00 45.00 216 PRO A N 1
ATOM 1693 C CA . PRO A 1 216 ? -18.858 -14.313 3.558 1.00 45.00 216 PRO A CA 1
ATOM 1694 C C . PRO A 1 216 ? -17.909 -14.912 2.533 1.00 45.00 216 PRO A C 1
ATOM 1696 O O . PRO A 1 216 ? -17.742 -14.346 1.447 1.00 45.00 216 PRO A O 1
ATOM 1699 N N . MET A 1 217 ? -17.209 -15.982 2.923 1.00 36.59 217 MET A N 1
ATOM 1700 C CA . MET A 1 217 ? -16.260 -16.616 2.038 1.00 36.59 217 MET A CA 1
ATOM 1701 C C . MET A 1 217 ? -17.101 -17.035 0.849 1.00 36.59 217 MET A C 1
ATOM 1703 O O . MET A 1 217 ? -17.946 -17.922 0.960 1.00 36.59 217 MET A O 1
ATOM 1707 N N . ARG A 1 218 ? -16.885 -16.407 -0.305 1.00 39.97 218 ARG A N 1
ATOM 1708 C CA . ARG A 1 218 ? -17.196 -17.072 -1.560 1.00 39.97 218 ARG A CA 1
ATOM 1709 C C . ARG A 1 218 ? -16.147 -18.169 -1.700 1.00 39.97 218 ARG A C 1
ATOM 1711 O O . ARG A 1 218 ? -15.261 -18.086 -2.544 1.00 39.97 218 ARG A O 1
ATOM 1718 N N . THR A 1 219 ? -16.206 -19.184 -0.829 1.00 33.66 219 THR A N 1
ATOM 1719 C CA . THR A 1 219 ? -15.628 -20.468 -1.179 1.00 33.66 219 THR A CA 1
ATOM 1720 C C . THR A 1 219 ? -16.291 -20.847 -2.487 1.00 33.66 219 THR A C 1
ATOM 1722 O O . THR A 1 219 ? -17.485 -20.63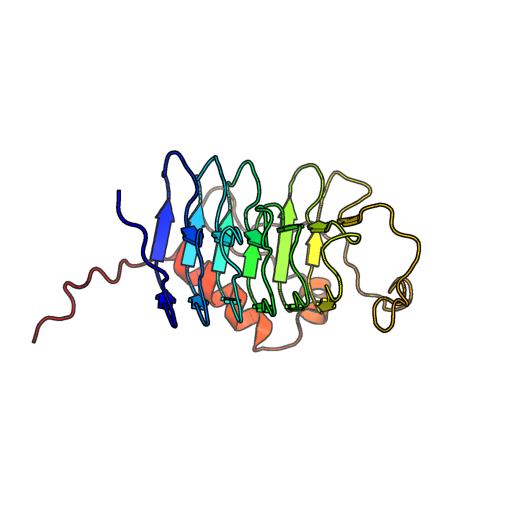5 -2.722 1.00 33.66 219 THR A O 1
ATOM 1725 N N . ARG A 1 220 ? -15.464 -21.331 -3.395 1.00 39.56 220 ARG A N 1
ATOM 1726 C CA . ARG A 1 220 ? -15.785 -21.624 -4.787 1.00 39.56 220 ARG A CA 1
ATOM 1727 C C . ARG A 1 220 ? -16.858 -22.721 -4.953 1.00 39.56 220 ARG A C 1
ATOM 1729 O O . ARG A 1 220 ? -17.133 -23.119 -6.076 1.00 39.56 220 ARG A O 1
ATOM 1736 N N . ASP A 1 221 ? -17.497 -23.147 -3.864 1.00 37.06 221 ASP A N 1
ATOM 1737 C CA . ASP A 1 221 ? -18.590 -24.122 -3.793 1.00 37.06 221 ASP A CA 1
ATOM 1738 C C . ASP A 1 221 ? -19.926 -23.587 -4.339 1.00 37.06 221 ASP A C 1
ATOM 1740 O O . ASP A 1 221 ? -20.899 -24.327 -4.436 1.00 37.06 221 ASP A O 1
ATOM 1744 N N . THR A 1 222 ? -19.984 -22.315 -4.754 1.00 35.81 222 THR A N 1
ATOM 1745 C CA . THR A 1 222 ? -21.109 -21.764 -5.536 1.00 35.81 222 THR A CA 1
ATOM 1746 C C . THR A 1 222 ? -20.899 -21.809 -7.051 1.00 35.81 222 THR A C 1
ATOM 1748 O O . THR A 1 222 ? -21.796 -21.415 -7.790 1.00 35.81 222 THR A O 1
ATOM 1751 N N . LEU A 1 223 ? -19.797 -22.390 -7.548 1.00 33.88 223 LEU A N 1
ATOM 1752 C CA . LEU A 1 223 ? -19.754 -22.949 -8.909 1.00 33.88 223 LEU A CA 1
ATOM 1753 C C . LEU A 1 223 ? -20.365 -24.359 -8.904 1.00 33.88 223 LEU A C 1
ATOM 1755 O O . LEU A 1 223 ? -19.736 -25.348 -9.272 1.00 33.88 223 LEU A O 1
ATOM 1759 N N . GLY A 1 224 ? -21.605 -24.439 -8.428 1.00 40.44 224 GLY A N 1
ATOM 1760 C CA . GLY A 1 224 ? -22.477 -25.582 -8.617 1.00 40.44 224 GLY A CA 1
ATOM 1761 C C . GLY A 1 224 ? -23.352 -25.340 -9.842 1.00 40.44 224 GLY A C 1
ATOM 1762 O O . GLY A 1 224 ? -24.380 -24.682 -9.708 1.00 40.44 224 GLY A O 1
ATOM 1763 N N . ARG A 1 225 ? -22.957 -25.978 -10.953 1.00 39.25 225 ARG A N 1
ATOM 1764 C CA . ARG A 1 225 ? -23.625 -26.103 -12.269 1.00 39.25 225 ARG A CA 1
ATOM 1765 C C . ARG A 1 225 ? -23.349 -25.003 -13.289 1.00 39.25 225 ARG A C 1
ATOM 1767 O O . ARG A 1 225 ? -23.693 -23.832 -13.038 1.00 39.25 225 ARG A O 1
#